Protein AF-A0A2M6XDT3-F1 (afdb_monomer)

Secondary structure (DSSP, 8-state):
-------HHHHHHHHHHHHHHHHHHHHHHHHHHHS-HHHHHHHHHHHHT-HHHHHHHHTT-THHHHHHHHHHHHHHHHHHHHH-HHHHHHHHHHHHHHHHHHHHSHHHHHHHHHHBGGGSHHHHHHHHHHHHH-TT---SS-HHHHHHHHHHHHHHHHTT-HIIIII-TT--SPTTSPP--SS-GGGHHHHHHHHHHHHH-SSS--HHHHHHHHHHHHHTTHHHHTBSSS--HHHHGGGS---

Mean predicted aligned error: 9.67 Å

Organism: NCBI:txid1974883

Foldseek 3Di:
DDPDPCDLCNLLVVLLVLLLVLLVLQLLLQCLVPVDNVRSVVRSVCSVPDPVSVVCSSVSDCVSVVSSVVSNVSSVLSVCCVVPVVVSVVVVCVVVVVVVCCCPPPNNVVVVVCFFQCVAPVNVVVLVVLVVVCPDDDDPDDVSVVSSVVQLVVLLVLQVPVCQAAWANPVPDDPPDTHGHLDHNVCVVVVVVVVCCLPPHCPPVDPVVSVVLVVLLSCQCVVVSRTNDRGDSVSSCSNDPDD

Structure (mmCIF, N/CA/C/O backbone):
data_AF-A0A2M6XDT3-F1
#
_entry.id   AF-A0A2M6XDT3-F1
#
loop_
_atom_site.group_PDB
_atom_site.id
_atom_site.type_symbol
_atom_site.label_atom_id
_atom_site.label_alt_id
_atom_site.label_comp_id
_atom_site.label_asym_id
_atom_site.label_entity_id
_atom_site.label_seq_id
_atom_site.pdbx_PDB_ins_code
_atom_site.Cartn_x
_atom_site.Cartn_y
_atom_site.Cartn_z
_atom_site.occupancy
_atom_site.B_iso_or_equiv
_atom_site.auth_seq_id
_atom_site.auth_comp_id
_atom_site.auth_asym_id
_atom_site.auth_atom_id
_atom_site.pdbx_PDB_model_num
ATOM 1 N N . MET A 1 1 ? 9.265 -45.128 -0.887 1.00 37.12 1 MET A N 1
ATOM 2 C CA . MET A 1 1 ? 8.094 -44.827 -0.036 1.00 37.12 1 MET A CA 1
ATOM 3 C C . MET A 1 1 ? 7.495 -43.516 -0.513 1.00 37.12 1 MET A C 1
ATOM 5 O O . MET A 1 1 ? 7.992 -42.462 -0.153 1.00 37.12 1 MET A O 1
ATOM 9 N N . THR A 1 2 ? 6.479 -43.582 -1.366 1.00 41.72 2 THR A N 1
ATOM 10 C CA . THR A 1 2 ? 5.737 -42.418 -1.876 1.00 41.72 2 THR A CA 1
ATOM 11 C C . THR A 1 2 ? 4.280 -42.630 -1.487 1.00 41.72 2 THR A C 1
ATOM 13 O O . THR A 1 2 ? 3.450 -43.043 -2.286 1.00 41.72 2 THR A O 1
ATOM 16 N N . PHE A 1 3 ? 3.996 -42.452 -0.198 1.00 51.12 3 PHE A N 1
ATOM 17 C CA . PHE A 1 3 ? 2.644 -42.519 0.344 1.00 51.12 3 PHE A CA 1
ATOM 18 C C . PHE A 1 3 ? 2.207 -41.102 0.681 1.00 51.12 3 PHE A C 1
ATOM 20 O O . PHE A 1 3 ? 2.493 -40.625 1.767 1.00 51.12 3 PHE A O 1
ATOM 27 N N . ILE A 1 4 ? 1.603 -40.431 -0.295 1.00 56.22 4 ILE A N 1
ATOM 28 C CA . ILE A 1 4 ? 0.400 -39.593 -0.189 1.00 56.22 4 ILE A CA 1
ATOM 29 C C . ILE A 1 4 ? 0.047 -39.276 -1.645 1.00 56.22 4 ILE A C 1
ATOM 31 O O . ILE A 1 4 ? 0.763 -38.551 -2.332 1.00 56.22 4 ILE A O 1
ATOM 35 N N . ASN A 1 5 ? -1.040 -39.867 -2.138 1.00 52.03 5 ASN A N 1
ATOM 36 C CA . ASN A 1 5 ? -1.685 -39.390 -3.352 1.00 52.03 5 ASN A CA 1
ATOM 37 C C . ASN A 1 5 ? -2.264 -38.014 -3.003 1.00 52.03 5 ASN A C 1
ATOM 39 O O . ASN A 1 5 ? -3.236 -37.927 -2.248 1.00 52.03 5 ASN A O 1
ATOM 43 N N . ILE A 1 6 ? -1.587 -36.946 -3.426 1.00 68.56 6 ILE A N 1
ATOM 44 C CA . ILE A 1 6 ? -1.962 -35.576 -3.086 1.00 68.56 6 ILE A CA 1
ATOM 45 C C . ILE A 1 6 ? -3.248 -35.255 -3.852 1.00 68.56 6 ILE A C 1
ATOM 47 O O . ILE A 1 6 ? -3.218 -34.798 -4.991 1.00 68.56 6 ILE A O 1
ATOM 51 N N . SER A 1 7 ? -4.393 -35.550 -3.239 1.00 80.56 7 SER A N 1
ATOM 52 C CA . SER A 1 7 ? -5.683 -35.157 -3.798 1.00 80.56 7 SER A CA 1
ATOM 53 C C . SER A 1 7 ? -5.773 -33.630 -3.866 1.00 80.56 7 SER A C 1
ATOM 55 O O . SER A 1 7 ? -5.291 -32.929 -2.974 1.00 80.56 7 SER A O 1
ATOM 57 N N . GLU A 1 8 ? -6.433 -33.107 -4.899 1.00 76.88 8 GLU A N 1
ATOM 58 C CA . GLU A 1 8 ? -6.694 -31.668 -5.072 1.00 76.88 8 GLU A CA 1
ATOM 59 C C . GLU A 1 8 ? -7.352 -31.046 -3.823 1.00 76.88 8 GLU A C 1
ATOM 61 O O . GLU A 1 8 ? -7.057 -29.914 -3.437 1.00 76.88 8 GLU A O 1
ATOM 66 N N . ILE A 1 9 ? -8.191 -31.827 -3.137 1.00 80.31 9 ILE A N 1
ATOM 67 C CA . ILE A 1 9 ? -8.845 -31.457 -1.878 1.00 80.31 9 ILE A CA 1
ATOM 68 C C . ILE A 1 9 ? -7.831 -31.358 -0.732 1.00 80.31 9 ILE A C 1
ATOM 70 O O . ILE A 1 9 ? -7.897 -30.414 0.051 1.00 80.31 9 ILE A O 1
ATOM 74 N N . GLY A 1 10 ? -6.875 -32.287 -0.642 1.00 80.56 10 GLY A N 1
ATOM 75 C CA . GLY A 1 10 ? -5.865 -32.317 0.420 1.00 80.56 10 GLY A CA 1
ATOM 76 C C . GLY A 1 10 ? -4.960 -31.082 0.448 1.00 80.56 10 GLY A C 1
ATOM 77 O O . GLY A 1 10 ? -4.549 -30.660 1.524 1.00 80.56 10 GLY A O 1
ATOM 78 N N . VAL A 1 11 ? -4.703 -30.465 -0.711 1.00 78.88 11 VAL A N 1
ATOM 79 C CA . VAL A 1 11 ? -3.920 -29.215 -0.809 1.00 78.88 11 VAL A CA 1
ATOM 80 C C . VAL A 1 11 ? -4.777 -27.989 -0.498 1.00 78.88 11 VAL A C 1
ATOM 82 O O . VAL A 1 11 ? -4.325 -27.067 0.178 1.00 78.88 11 VAL A O 1
ATOM 85 N N . ARG A 1 12 ? -6.036 -27.981 -0.954 1.00 82.69 12 ARG A N 1
ATOM 86 C CA . ARG A 1 12 ? -6.940 -26.824 -0.834 1.00 82.69 12 ARG A CA 1
ATOM 87 C C . ARG A 1 12 ? -7.567 -26.673 0.540 1.00 82.69 12 ARG A C 1
ATOM 89 O O . ARG A 1 12 ? -7.775 -25.553 1.005 1.00 82.69 12 ARG A O 1
ATOM 96 N N . PHE A 1 13 ? -7.888 -27.788 1.187 1.00 86.69 13 PHE A N 1
ATOM 97 C CA . PHE A 1 13 ? -8.645 -27.793 2.432 1.00 86.69 13 PHE A CA 1
ATOM 98 C C . PHE A 1 13 ? -7.966 -27.003 3.568 1.00 86.69 13 PHE A C 1
ATOM 100 O O . PHE A 1 13 ? -8.644 -26.167 4.169 1.00 86.69 13 PHE A O 1
ATOM 107 N N . PRO A 1 14 ? -6.651 -27.148 3.837 1.00 88.69 14 PRO A N 1
ATOM 108 C CA . PRO A 1 14 ? -5.986 -26.360 4.876 1.00 88.69 14 PRO A CA 1
ATOM 109 C C . PRO A 1 14 ? -6.087 -24.848 4.640 1.00 88.69 14 PRO A C 1
ATOM 111 O O . PRO A 1 14 ? -6.368 -24.092 5.567 1.00 88.69 14 PRO A O 1
ATOM 114 N N . ILE A 1 15 ? -5.918 -24.401 3.393 1.00 89.50 15 ILE A N 1
ATOM 115 C CA . ILE A 1 15 ? -5.958 -22.976 3.035 1.00 89.50 15 ILE A CA 1
ATOM 116 C C . ILE A 1 15 ? -7.385 -22.428 3.126 1.00 89.50 15 ILE A C 1
ATOM 118 O O . ILE A 1 15 ? -7.581 -21.297 3.573 1.00 89.50 15 ILE A O 1
ATOM 122 N N . ALA A 1 16 ? -8.393 -23.236 2.789 1.00 87.88 16 ALA A N 1
ATOM 123 C CA . ALA A 1 16 ? -9.792 -22.882 3.010 1.00 87.88 16 ALA A CA 1
ATOM 124 C C . ALA A 1 16 ? -10.091 -22.669 4.504 1.00 87.88 16 ALA A C 1
ATOM 126 O O . ALA A 1 16 ? -10.688 -21.658 4.875 1.00 87.88 16 ALA A O 1
ATOM 127 N N . VAL A 1 17 ? -9.603 -23.561 5.372 1.00 91.44 17 VAL A N 1
ATOM 128 C CA . VAL A 1 17 ? -9.743 -23.419 6.831 1.00 91.44 17 VAL A CA 1
ATOM 129 C C . VAL A 1 17 ? -9.034 -22.160 7.330 1.00 91.44 17 VAL A C 1
ATOM 131 O O . VAL A 1 17 ? -9.633 -21.368 8.056 1.00 91.44 17 VAL A O 1
ATOM 134 N N . ILE A 1 18 ? -7.791 -21.921 6.901 1.00 93.25 18 ILE A N 1
ATOM 135 C CA . ILE A 1 18 ? -7.034 -20.716 7.272 1.00 93.25 18 ILE A CA 1
ATOM 136 C C . ILE A 1 18 ? -7.765 -19.449 6.813 1.00 93.25 18 ILE A C 1
ATOM 138 O O . ILE A 1 18 ? -7.827 -18.471 7.557 1.00 93.25 18 ILE A O 1
ATOM 142 N N . SER A 1 19 ? -8.379 -19.458 5.628 1.00 90.75 19 SER A N 1
ATOM 143 C CA . SER A 1 19 ? -9.150 -18.319 5.124 1.00 90.75 19 SER A CA 1
ATOM 144 C C . SER A 1 19 ? -10.341 -17.982 6.028 1.00 90.75 19 SER A C 1
ATOM 146 O O . SER A 1 19 ? -10.542 -16.811 6.354 1.00 90.75 19 SER A O 1
ATOM 148 N N . VAL A 1 20 ? -11.072 -18.991 6.517 1.00 92.81 20 VAL A N 1
ATOM 149 C CA . VAL A 1 20 ? -12.168 -18.795 7.483 1.00 92.81 20 VAL A CA 1
ATOM 150 C C . VAL A 1 20 ? -11.635 -18.291 8.825 1.00 92.81 20 VAL A C 1
ATOM 152 O O . VAL A 1 20 ? -12.174 -17.338 9.387 1.00 92.81 20 VAL A O 1
ATOM 155 N N . LEU A 1 21 ? -10.536 -18.865 9.322 1.00 95.00 21 LEU A N 1
ATOM 156 C CA . LEU A 1 21 ? -9.893 -18.393 10.552 1.00 95.00 21 LEU A CA 1
ATOM 157 C C . LEU A 1 21 ? -9.412 -16.941 10.432 1.00 95.00 21 LEU A C 1
ATOM 159 O O . LEU A 1 21 ? -9.494 -16.186 11.397 1.00 95.00 21 LEU A O 1
ATOM 163 N N . THR A 1 22 ? -8.970 -16.520 9.246 1.00 94.62 22 THR A N 1
ATOM 164 C CA . THR A 1 22 ? -8.558 -15.134 8.979 1.00 94.62 22 THR A CA 1
ATOM 165 C C . THR A 1 22 ? -9.696 -14.149 9.248 1.00 94.62 22 THR A C 1
ATOM 167 O O . THR A 1 22 ? -9.463 -13.111 9.862 1.00 94.62 22 THR A O 1
ATOM 170 N N . ILE A 1 23 ? -10.935 -14.495 8.882 1.00 94.75 23 ILE A N 1
ATOM 171 C CA . ILE A 1 23 ? -12.121 -13.660 9.142 1.00 94.75 23 ILE A CA 1
ATOM 172 C C . ILE A 1 23 ? -12.317 -13.449 10.651 1.00 94.75 23 ILE A C 1
ATOM 174 O O . ILE A 1 23 ? -12.575 -12.331 11.104 1.00 94.75 23 ILE A O 1
ATOM 178 N N . ILE A 1 24 ? -12.133 -14.507 11.445 1.00 96.38 24 ILE A N 1
ATOM 179 C CA . ILE A 1 24 ? -12.251 -14.452 12.908 1.00 96.38 24 ILE A CA 1
ATOM 180 C C . ILE A 1 24 ? -11.128 -13.600 13.510 1.00 96.38 24 ILE A C 1
ATOM 182 O O . ILE A 1 24 ? -11.378 -12.770 14.383 1.00 96.38 24 ILE A O 1
ATOM 186 N N . ILE A 1 25 ? -9.891 -13.764 13.033 1.00 97.12 25 ILE A N 1
ATOM 187 C CA . ILE A 1 25 ? -8.757 -12.970 13.515 1.00 97.12 25 ILE A CA 1
ATOM 188 C C . ILE A 1 25 ? -8.949 -11.482 13.207 1.00 97.12 25 ILE A C 1
ATOM 190 O O . ILE A 1 25 ? -8.647 -10.658 14.066 1.00 97.12 25 ILE A O 1
ATOM 194 N N . VAL A 1 26 ? -9.499 -11.118 12.044 1.00 96.44 26 VAL A N 1
ATOM 195 C CA . VAL A 1 26 ? -9.809 -9.713 11.728 1.00 96.44 26 VAL A CA 1
ATOM 196 C C . VAL A 1 26 ? -10.824 -9.125 12.703 1.00 96.44 26 VAL A C 1
ATOM 198 O O . VAL A 1 26 ? -10.606 -8.022 13.205 1.00 96.44 26 VAL A O 1
ATOM 201 N N . PHE A 1 27 ? -11.888 -9.866 13.029 1.00 97.56 27 PHE A N 1
ATOM 202 C CA . PHE A 1 27 ? -12.844 -9.440 14.053 1.00 97.56 27 PHE A CA 1
ATOM 203 C C . PHE A 1 27 ? -12.141 -9.156 15.389 1.00 97.56 27 PHE A C 1
ATOM 205 O O . PHE A 1 27 ? -12.311 -8.079 15.964 1.00 97.56 27 PHE A O 1
ATOM 212 N N . LEU A 1 28 ? -11.322 -10.104 15.861 1.00 97.19 28 LEU A N 1
ATOM 213 C CA . LEU A 1 28 ? -10.605 -9.984 17.132 1.00 97.19 28 LEU A CA 1
ATOM 214 C C . LEU A 1 28 ? -9.620 -8.812 17.125 1.00 97.19 28 LEU A C 1
ATOM 216 O O . LEU A 1 28 ? -9.579 -8.054 18.089 1.00 97.19 28 LEU A O 1
ATOM 220 N N . LEU A 1 29 ? -8.867 -8.635 16.039 1.00 97.25 29 LEU A N 1
ATOM 221 C CA . LEU A 1 29 ? -7.901 -7.554 15.877 1.00 97.25 29 LEU A CA 1
ATOM 222 C C . LEU A 1 29 ? -8.571 -6.181 15.913 1.00 97.25 29 LEU A C 1
ATOM 224 O O . LEU A 1 29 ? -8.139 -5.309 16.660 1.00 97.25 29 LEU A O 1
ATOM 228 N N . ILE A 1 30 ? -9.637 -5.978 15.139 1.00 96.38 30 ILE A N 1
ATOM 229 C CA . ILE A 1 30 ? -10.316 -4.679 15.085 1.00 96.38 30 ILE A CA 1
ATOM 230 C C . ILE A 1 30 ? -11.014 -4.380 16.412 1.00 96.38 30 ILE A C 1
ATOM 232 O O . ILE A 1 30 ? -10.941 -3.249 16.897 1.00 96.38 30 ILE A O 1
ATOM 236 N N . LYS A 1 31 ? -11.649 -5.384 17.030 1.00 96.44 31 LYS A N 1
ATOM 237 C CA . LYS A 1 31 ? -12.223 -5.246 18.373 1.00 96.44 31 LYS A CA 1
ATOM 238 C C . LYS A 1 31 ? -11.148 -4.861 19.390 1.00 96.44 31 LYS A C 1
ATOM 240 O O . LYS A 1 31 ? -11.392 -3.990 20.214 1.00 96.44 31 LYS A O 1
ATOM 245 N N . GLU A 1 32 ? -9.964 -5.464 19.307 1.00 95.12 32 GLU A N 1
ATOM 246 C CA . GLU A 1 32 ? -8.835 -5.140 20.181 1.00 95.12 32 GLU A CA 1
ATOM 247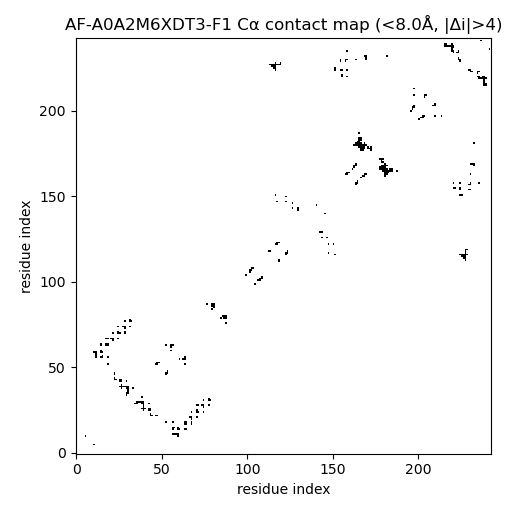 C C . GLU A 1 32 ? -8.297 -3.726 19.931 1.00 95.12 32 GLU A C 1
ATOM 249 O O . GLU A 1 32 ? -7.974 -3.029 20.878 1.00 95.12 32 GLU A O 1
ATOM 254 N N . ILE A 1 33 ? -8.220 -3.250 18.690 1.00 93.94 33 ILE A N 1
ATOM 255 C CA . ILE A 1 33 ? -7.706 -1.898 18.405 1.00 93.94 33 ILE A CA 1
ATOM 256 C C . ILE A 1 33 ? -8.716 -0.813 18.799 1.00 93.94 33 ILE A C 1
ATOM 258 O O . ILE A 1 33 ? -8.329 0.234 19.310 1.00 93.94 33 ILE A O 1
ATOM 262 N N . THR A 1 34 ? -10.001 -1.040 18.527 1.00 93.94 34 THR A N 1
ATOM 263 C CA . THR A 1 34 ? -11.044 -0.007 18.658 1.00 93.94 34 THR A CA 1
ATOM 264 C C . THR A 1 34 ? -11.820 -0.069 19.970 1.00 93.94 34 THR A C 1
ATOM 266 O O . THR A 1 34 ? -12.588 0.849 20.248 1.00 93.94 34 THR A O 1
ATOM 269 N N . ASP A 1 35 ? -11.685 -1.152 20.743 1.00 92.81 35 ASP A N 1
ATOM 270 C CA . ASP A 1 35 ? -12.502 -1.472 21.924 1.00 92.81 35 ASP A CA 1
ATOM 271 C C . ASP A 1 35 ? -14.023 -1.503 21.642 1.00 92.81 35 ASP A C 1
ATOM 273 O O . ASP A 1 35 ? -14.854 -1.442 22.551 1.00 92.81 35 ASP A O 1
ATOM 277 N N . ARG A 1 36 ? -14.423 -1.616 20.366 1.00 94.69 36 ARG A N 1
ATOM 278 C CA . ARG A 1 36 ? -15.823 -1.650 19.924 1.00 94.69 36 ARG A CA 1
ATOM 279 C C . ARG A 1 36 ? -16.087 -2.877 19.059 1.00 94.69 36 ARG A C 1
ATOM 281 O O . ARG A 1 36 ? -15.451 -3.098 18.033 1.00 94.69 36 ARG A O 1
ATOM 288 N N . GLU A 1 37 ? -17.106 -3.640 19.432 1.00 94.88 37 GLU A N 1
ATOM 289 C CA . GLU A 1 37 ? -17.476 -4.871 18.726 1.00 94.88 37 GLU A CA 1
ATOM 290 C C . GLU A 1 37 ? -18.043 -4.620 17.325 1.00 94.88 37 GLU A C 1
ATOM 292 O O . GLU A 1 37 ? -17.745 -5.369 16.397 1.00 94.88 37 GLU A O 1
ATOM 297 N N . ILE A 1 38 ? -18.791 -3.527 17.147 1.00 95.50 38 ILE A N 1
ATOM 298 C CA . ILE A 1 38 ? -19.420 -3.190 15.865 1.00 95.50 38 ILE A CA 1
ATOM 299 C C . ILE A 1 38 ? -18.396 -3.024 14.737 1.00 95.50 38 ILE A C 1
ATOM 301 O O . ILE A 1 38 ? -18.613 -3.529 13.640 1.00 95.50 38 ILE A O 1
ATOM 305 N N . PHE A 1 39 ? -17.248 -2.393 15.004 1.00 94.12 39 PHE A N 1
ATOM 306 C CA . PHE A 1 39 ? -16.199 -2.237 13.994 1.00 94.12 39 PHE A CA 1
ATOM 307 C C . PHE A 1 39 ? -15.546 -3.576 13.653 1.00 94.12 39 PHE A C 1
ATOM 309 O O . PHE A 1 39 ? -15.230 -3.815 12.490 1.00 94.12 39 PHE A O 1
ATOM 316 N N . GLY A 1 40 ? -15.410 -4.470 14.637 1.00 95.38 40 GLY A N 1
ATOM 317 C CA . GLY A 1 40 ? -14.963 -5.840 14.404 1.00 95.38 40 GLY A CA 1
ATOM 318 C C . GLY A 1 40 ? -15.900 -6.599 13.472 1.00 95.38 40 GLY A C 1
ATOM 319 O O . GLY A 1 40 ? -15.428 -7.228 12.529 1.00 95.38 40 GLY A O 1
ATOM 320 N N . LEU A 1 41 ? -17.215 -6.514 13.710 1.00 96.12 41 LEU A N 1
ATOM 321 C CA . LEU A 1 41 ? -18.228 -7.165 12.871 1.00 96.12 41 LEU A CA 1
ATOM 322 C C . LEU A 1 41 ? -18.246 -6.594 11.454 1.00 96.12 41 LEU A C 1
ATOM 324 O O . LEU A 1 41 ? -18.275 -7.357 10.495 1.00 96.12 41 LEU A O 1
ATOM 328 N N . ILE A 1 42 ? -18.193 -5.266 11.315 1.00 94.81 42 ILE A N 1
ATOM 329 C CA . ILE A 1 42 ? -18.144 -4.614 10.001 1.00 94.81 42 ILE A CA 1
ATOM 330 C C . ILE A 1 42 ? -16.886 -5.057 9.247 1.00 94.81 42 ILE A C 1
ATOM 332 O O . ILE A 1 42 ? -16.974 -5.449 8.089 1.00 94.81 42 ILE A O 1
ATOM 336 N N . GLY A 1 43 ? -15.719 -5.044 9.897 1.00 93.31 43 GLY A N 1
ATOM 337 C CA . GLY A 1 43 ? -14.462 -5.420 9.255 1.00 93.31 43 GLY A CA 1
ATOM 338 C C . GLY A 1 43 ? -14.398 -6.892 8.845 1.00 93.31 43 GLY A C 1
ATOM 339 O O . GLY A 1 43 ? -13.973 -7.197 7.730 1.00 93.31 43 GLY A O 1
ATOM 340 N N . SER A 1 44 ? -14.850 -7.810 9.704 1.00 94.94 44 SER A N 1
ATOM 341 C CA . SER A 1 44 ? -14.878 -9.238 9.370 1.00 94.94 44 SER A CA 1
ATOM 342 C C . SER A 1 44 ? -15.921 -9.559 8.302 1.00 94.94 44 SER A C 1
ATOM 344 O O . SER A 1 44 ? -15.634 -10.349 7.405 1.00 94.94 44 SER A O 1
ATOM 346 N N . PHE A 1 45 ? -17.086 -8.904 8.332 1.00 95.38 45 PHE A N 1
ATOM 347 C CA . PHE A 1 45 ? -18.097 -9.020 7.284 1.00 95.38 45 PHE A CA 1
ATOM 348 C C . PHE A 1 45 ? -17.566 -8.529 5.933 1.00 95.38 45 PHE A C 1
ATOM 350 O O . PHE A 1 45 ? -17.655 -9.261 4.949 1.00 95.38 45 PHE A O 1
ATOM 357 N N . SER A 1 46 ? -16.939 -7.347 5.892 1.00 93.06 46 SER A N 1
ATOM 358 C CA . SER A 1 46 ? -16.315 -6.800 4.681 1.00 93.06 46 SER A CA 1
ATOM 359 C C . SER A 1 46 ? -15.253 -7.736 4.102 1.00 93.06 46 SER A C 1
ATOM 361 O O . SER A 1 46 ? -15.203 -7.935 2.889 1.00 93.06 46 SER A O 1
ATOM 363 N N . LEU A 1 47 ? -14.428 -8.360 4.953 1.00 91.69 47 LEU A N 1
ATOM 364 C CA . LEU A 1 47 ? -13.454 -9.350 4.491 1.00 91.69 47 LEU A CA 1
ATOM 365 C C . LEU A 1 47 ? -14.134 -10.630 3.981 1.00 91.69 47 LEU A C 1
ATOM 367 O O . LEU A 1 47 ? -13.703 -11.181 2.971 1.00 91.69 47 LEU A O 1
ATOM 371 N N . ALA A 1 48 ? -15.190 -11.097 4.652 1.00 91.88 48 ALA A N 1
ATOM 372 C CA . ALA A 1 48 ? -15.910 -12.312 4.278 1.00 91.88 48 ALA A CA 1
ATOM 373 C C . ALA A 1 48 ? -16.566 -12.206 2.891 1.00 91.88 48 ALA A C 1
ATOM 375 O O . ALA A 1 48 ? -16.549 -13.175 2.135 1.00 91.88 48 ALA A O 1
ATOM 376 N N . ILE A 1 49 ? -17.101 -11.032 2.538 1.00 92.50 49 ILE A N 1
ATOM 377 C CA . ILE A 1 49 ? -17.701 -10.783 1.216 1.00 92.50 49 ILE A CA 1
ATOM 378 C C . ILE A 1 49 ? -16.681 -10.344 0.157 1.00 92.50 49 ILE A C 1
ATOM 380 O O . ILE A 1 49 ? -17.040 -10.198 -1.011 1.00 92.50 49 ILE A O 1
ATOM 384 N N . SER A 1 50 ? -15.418 -10.124 0.538 1.00 89.19 50 SER A N 1
ATOM 385 C CA . SER A 1 50 ? -14.387 -9.651 -0.384 1.00 89.19 50 SER A CA 1
ATOM 386 C C . SER A 1 50 ? -14.112 -10.691 -1.482 1.00 89.19 50 SER A C 1
ATOM 388 O O . SER A 1 50 ? -13.731 -11.832 -1.170 1.00 89.19 50 SER A O 1
ATOM 390 N N . PRO A 1 51 ? -14.227 -10.316 -2.775 1.00 83.88 51 PRO A N 1
ATOM 391 C CA . PRO A 1 51 ? -13.937 -11.219 -3.887 1.00 83.88 51 PRO A CA 1
ATOM 392 C C . PRO A 1 51 ? -12.510 -11.763 -3.836 1.00 83.88 51 PRO A C 1
ATOM 394 O O . PRO A 1 51 ? -12.287 -12.938 -4.116 1.00 83.88 51 PRO A O 1
ATOM 397 N N . TRP A 1 52 ? -11.552 -10.933 -3.413 1.00 81.69 52 TRP A N 1
ATOM 398 C CA . TRP A 1 52 ? -10.141 -11.300 -3.329 1.00 81.69 52 TRP A CA 1
ATOM 399 C C . TRP A 1 52 ? -9.893 -12.428 -2.326 1.00 81.69 52 TRP A C 1
ATOM 401 O O . TRP A 1 52 ? -9.226 -13.407 -2.661 1.00 81.69 52 TRP A O 1
ATOM 411 N N . GLN A 1 53 ? -10.479 -12.338 -1.129 1.00 84.06 53 GLN A N 1
ATOM 412 C CA . GLN A 1 53 ? -10.342 -13.369 -0.096 1.00 84.06 53 GLN A CA 1
ATOM 413 C C . GLN A 1 53 ? -10.932 -14.706 -0.570 1.00 84.06 53 GLN A C 1
ATOM 415 O O . GLN A 1 53 ? -10.299 -15.757 -0.445 1.00 84.06 53 GLN A O 1
ATOM 420 N N . SER A 1 54 ? -12.120 -14.657 -1.179 1.00 81.94 54 SER A N 1
ATOM 421 C CA . SER A 1 54 ? -12.799 -15.840 -1.718 1.00 81.94 54 SER A CA 1
ATOM 422 C C . SER A 1 54 ? -12.055 -16.466 -2.902 1.00 81.94 54 SER A C 1
ATOM 424 O O . SER A 1 54 ? -11.990 -17.692 -3.015 1.00 81.94 54 SER A O 1
ATOM 426 N N . PHE A 1 55 ? -11.479 -15.641 -3.781 1.00 83.69 55 PHE A N 1
ATOM 427 C CA . PHE A 1 55 ? -10.731 -16.088 -4.953 1.00 83.69 55 PHE A CA 1
ATOM 428 C C . PHE A 1 55 ? -9.429 -16.788 -4.552 1.00 83.69 55 PHE A C 1
ATOM 430 O O . PHE A 1 55 ? -9.215 -17.946 -4.917 1.00 83.69 55 PHE A O 1
ATOM 437 N N . TYR A 1 56 ? -8.593 -16.149 -3.725 1.00 81.50 56 TYR A N 1
ATOM 438 C CA . TYR A 1 56 ? -7.321 -16.742 -3.300 1.00 81.50 56 TYR A CA 1
ATOM 439 C C . TYR A 1 56 ? -7.508 -18.011 -2.459 1.00 81.50 56 TYR A C 1
ATOM 441 O O . TYR A 1 56 ? -6.668 -18.911 -2.525 1.00 81.50 56 TYR A O 1
ATOM 449 N N . SER A 1 57 ? -8.620 -18.125 -1.717 1.00 81.81 57 SER A N 1
ATOM 450 C CA . SER A 1 57 ? -8.921 -19.302 -0.886 1.00 81.81 57 SER A CA 1
ATOM 451 C C . SER A 1 57 ? -9.071 -20.566 -1.729 1.00 81.81 57 SER A C 1
ATOM 453 O O . SER A 1 57 ? -8.642 -21.647 -1.329 1.00 81.81 57 SER A O 1
ATOM 455 N N . ARG A 1 58 ? -9.601 -20.419 -2.946 1.00 78.94 58 ARG A N 1
ATOM 456 C CA . ARG A 1 58 ? -9.804 -21.522 -3.892 1.00 78.94 58 ARG A CA 1
ATOM 457 C C . ARG A 1 58 ? -8.534 -21.877 -4.663 1.00 78.94 58 ARG A C 1
ATOM 459 O O . ARG A 1 58 ? -8.343 -23.039 -5.013 1.00 78.94 58 ARG A O 1
ATOM 466 N N . PHE A 1 59 ? -7.655 -20.902 -4.883 1.00 76.19 59 PHE A N 1
ATOM 467 C CA . PHE A 1 59 ? -6.412 -21.070 -5.639 1.00 76.19 59 PHE A CA 1
ATOM 468 C C . PHE A 1 59 ? -5.232 -21.624 -4.823 1.00 76.19 59 PHE A C 1
ATOM 470 O O . PHE A 1 59 ? -4.150 -21.772 -5.378 1.00 76.19 59 PHE A O 1
ATOM 477 N N . SER A 1 60 ? -5.424 -21.982 -3.542 1.00 75.19 60 SER A N 1
ATOM 478 C CA . SER A 1 60 ? -4.344 -22.486 -2.664 1.00 75.19 60 SER A CA 1
ATOM 479 C C . SER A 1 60 ? -3.105 -21.589 -2.659 1.00 75.19 60 SER A C 1
ATOM 481 O O . SER A 1 60 ? -1.978 -22.068 -2.717 1.00 75.19 60 SER A O 1
ATOM 483 N N . HIS A 1 61 ? -3.317 -20.275 -2.634 1.00 78.81 61 HIS A N 1
ATOM 484 C CA . HIS A 1 61 ? -2.224 -19.317 -2.707 1.00 78.81 61 HIS A CA 1
ATOM 485 C C . HIS A 1 61 ? -1.636 -19.053 -1.312 1.00 78.81 61 HIS A C 1
ATOM 487 O O . HIS A 1 61 ? -2.368 -18.690 -0.385 1.00 78.81 61 HIS A O 1
ATOM 493 N N . ASP A 1 62 ? -0.310 -19.139 -1.175 1.00 81.12 62 ASP A N 1
ATOM 494 C CA . ASP A 1 62 ? 0.414 -18.967 0.100 1.00 81.12 62 ASP A CA 1
ATOM 495 C C . ASP A 1 62 ? 0.193 -17.595 0.757 1.00 81.12 62 ASP A C 1
ATOM 497 O O . ASP A 1 62 ? 0.358 -17.430 1.968 1.00 81.12 62 ASP A O 1
ATOM 501 N N . ALA A 1 63 ? -0.251 -16.605 -0.024 1.00 84.69 63 ALA A N 1
ATOM 502 C CA . ALA A 1 63 ? -0.609 -15.281 0.484 1.00 84.69 63 ALA A CA 1
ATOM 503 C C . ALA A 1 63 ? -1.672 -15.328 1.595 1.00 84.69 63 ALA A C 1
ATOM 505 O O . ALA A 1 63 ? -1.642 -14.474 2.476 1.00 84.69 63 ALA A O 1
ATOM 506 N N . ILE A 1 64 ? -2.578 -16.314 1.601 1.00 88.75 64 ILE A N 1
ATOM 507 C CA . ILE A 1 64 ? -3.591 -16.443 2.664 1.00 88.75 64 ILE A CA 1
ATOM 508 C C . ILE A 1 64 ? -2.960 -16.871 3.981 1.00 88.75 64 ILE A C 1
ATOM 510 O O . ILE A 1 64 ? -3.292 -16.317 5.027 1.00 88.75 64 ILE A O 1
ATOM 514 N N . LEU A 1 65 ? -2.031 -17.827 3.933 1.00 90.50 65 LEU A N 1
ATOM 515 C CA . LEU A 1 65 ? -1.272 -18.233 5.110 1.00 90.50 65 LEU A CA 1
ATOM 516 C C . LEU A 1 65 ? -0.454 -17.049 5.641 1.00 90.50 65 LEU A C 1
ATOM 518 O O . LEU A 1 65 ? -0.486 -16.770 6.838 1.00 90.50 65 LEU A O 1
ATOM 522 N N . GLY A 1 66 ? 0.222 -16.320 4.748 1.00 91.25 66 GLY A N 1
ATOM 523 C CA . GLY A 1 66 ? 0.973 -15.117 5.106 1.00 91.25 66 GLY A CA 1
ATOM 524 C C . GLY A 1 66 ? 0.093 -14.049 5.759 1.00 91.25 66 GLY A C 1
ATOM 525 O O . GLY A 1 66 ? 0.425 -13.553 6.834 1.00 91.25 66 GLY A O 1
ATOM 526 N N . LEU A 1 67 ? -1.062 -13.745 5.161 1.00 91.06 67 LEU A N 1
ATOM 527 C CA . LEU A 1 67 ? -2.027 -12.786 5.697 1.00 91.06 67 LEU A CA 1
ATOM 528 C C . LEU A 1 67 ? -2.523 -13.205 7.086 1.00 91.06 67 LEU A C 1
ATOM 530 O O . LEU A 1 67 ? -2.517 -12.392 8.008 1.00 91.06 67 LEU A O 1
ATOM 534 N N . PHE A 1 68 ? -2.896 -14.475 7.258 1.00 94.12 68 PHE A N 1
ATOM 535 C CA . PHE A 1 68 ? -3.319 -15.013 8.548 1.00 94.12 68 PHE A CA 1
ATOM 536 C C . PHE A 1 68 ? -2.240 -14.837 9.625 1.00 94.12 68 PHE A C 1
ATOM 538 O O . PHE A 1 68 ? -2.534 -14.326 10.707 1.00 94.12 68 PHE A O 1
ATOM 545 N N . LEU A 1 69 ? -0.991 -15.210 9.323 1.00 94.75 69 LEU A N 1
ATOM 546 C CA . LEU A 1 69 ? 0.138 -15.108 10.255 1.00 94.75 69 LEU A CA 1
ATOM 547 C C . LEU A 1 69 ? 0.464 -13.656 10.629 1.00 94.75 69 LEU A C 1
ATOM 549 O O . LEU A 1 69 ? 0.734 -13.360 11.794 1.00 94.75 69 LEU A O 1
ATOM 553 N N . VAL A 1 70 ? 0.396 -12.736 9.666 1.00 93.88 70 VAL A N 1
ATOM 554 C CA . VAL A 1 70 ? 0.589 -11.302 9.925 1.00 93.88 70 VAL A CA 1
ATOM 555 C C . VAL A 1 70 ? -0.520 -10.765 10.828 1.00 93.88 70 VAL A C 1
ATOM 557 O O . VAL A 1 70 ? -0.234 -10.070 11.802 1.00 93.88 70 VAL A O 1
ATOM 560 N N . LEU A 1 71 ? -1.780 -11.113 10.556 1.00 95.69 71 LEU A N 1
ATOM 561 C CA . LEU A 1 71 ? -2.922 -10.619 11.325 1.00 95.69 71 LEU A CA 1
ATOM 562 C C . LEU A 1 71 ? -2.964 -11.177 12.750 1.00 95.69 71 LEU A C 1
ATOM 564 O O . LEU A 1 71 ? -3.233 -10.426 13.687 1.00 95.69 71 LEU A O 1
ATOM 568 N N . ILE A 1 72 ? -2.660 -12.465 12.945 1.00 96.25 72 ILE A N 1
ATOM 569 C CA . ILE A 1 72 ? -2.592 -13.042 14.294 1.00 96.25 72 ILE A CA 1
ATOM 570 C C . ILE A 1 72 ? -1.399 -12.477 15.073 1.00 96.25 72 ILE A C 1
ATOM 572 O O . ILE A 1 72 ? -1.534 -12.170 16.258 1.00 96.25 72 ILE A O 1
ATOM 576 N N . GLY A 1 73 ? -0.259 -12.259 14.407 1.00 94.56 73 GLY A N 1
ATOM 577 C CA . GLY A 1 73 ? 0.900 -11.584 14.988 1.00 94.56 73 GLY A CA 1
ATOM 578 C C . GLY A 1 73 ? 0.565 -10.160 15.431 1.00 94.56 73 GLY A C 1
ATOM 579 O O . GLY A 1 73 ? 0.856 -9.787 16.567 1.00 94.56 73 GLY A O 1
ATOM 580 N N . ALA A 1 74 ? -0.126 -9.395 14.582 1.00 94.94 74 ALA A N 1
ATOM 581 C CA . ALA A 1 74 ? -0.616 -8.062 14.917 1.00 94.94 74 ALA A CA 1
ATOM 582 C C . ALA A 1 74 ? -1.587 -8.097 16.108 1.00 94.94 74 ALA A C 1
ATOM 584 O O . ALA A 1 74 ? -1.429 -7.317 17.044 1.00 94.94 74 ALA A O 1
ATOM 585 N N . TYR A 1 75 ? -2.542 -9.032 16.129 1.00 96.38 75 TYR A N 1
ATOM 586 C CA . TYR A 1 75 ? -3.495 -9.179 17.235 1.00 96.38 75 TYR A CA 1
ATOM 587 C C . TYR A 1 75 ? -2.785 -9.418 18.572 1.00 96.38 75 TYR A C 1
ATOM 589 O O . TYR A 1 75 ? -3.041 -8.715 19.553 1.00 96.38 75 TYR A O 1
ATOM 597 N N . ILE A 1 76 ? -1.839 -10.361 18.604 1.00 95.06 76 ILE A N 1
ATOM 598 C CA . ILE A 1 76 ? -1.037 -10.640 19.800 1.00 95.06 76 ILE A CA 1
ATOM 599 C C . ILE A 1 76 ? -0.220 -9.404 20.195 1.00 95.06 76 ILE A C 1
ATOM 601 O O . ILE A 1 76 ? -0.179 -9.050 21.372 1.00 95.06 76 ILE A O 1
ATOM 605 N N . PHE A 1 77 ? 0.394 -8.718 19.229 1.00 95.38 77 PHE A N 1
ATOM 606 C CA . PHE A 1 77 ? 1.192 -7.519 19.471 1.00 95.38 77 PHE A CA 1
ATOM 607 C C . PHE A 1 77 ? 0.375 -6.391 20.117 1.00 95.38 77 PHE A C 1
ATOM 609 O O . PHE A 1 77 ? 0.794 -5.851 21.141 1.00 95.38 77 PHE A O 1
ATOM 616 N N . PHE A 1 78 ? -0.823 -6.087 19.606 1.00 94.38 78 PHE A N 1
ATOM 617 C CA . PHE A 1 78 ? -1.712 -5.081 20.202 1.00 94.38 78 PHE A CA 1
ATOM 618 C C . PHE A 1 78 ? -2.150 -5.454 21.622 1.00 94.38 78 PHE A C 1
ATOM 620 O O . PHE A 1 78 ? -2.151 -4.604 22.516 1.00 94.38 78 PHE A O 1
ATOM 627 N N . LYS A 1 79 ? -2.426 -6.737 21.869 1.00 93.75 79 LYS A N 1
ATOM 628 C CA . LYS A 1 79 ? -2.734 -7.232 23.214 1.00 93.75 79 LYS A CA 1
ATOM 629 C C . LYS A 1 79 ? -1.556 -7.050 24.178 1.00 93.75 79 LYS A C 1
ATOM 631 O O . LYS A 1 79 ? -1.751 -6.720 25.349 1.00 93.75 79 LYS A O 1
ATOM 636 N N . ILE A 1 80 ? -0.326 -7.239 23.696 1.00 94.19 80 ILE A N 1
ATOM 637 C CA . ILE A 1 80 ? 0.885 -6.981 24.481 1.00 94.19 80 ILE A CA 1
ATOM 638 C C . ILE A 1 80 ? 1.044 -5.484 24.755 1.00 94.19 80 ILE A C 1
ATOM 640 O O . ILE A 1 80 ? 1.311 -5.135 25.902 1.00 94.19 80 ILE A O 1
ATOM 644 N N . ILE A 1 81 ? 0.841 -4.613 23.759 1.00 94.75 81 ILE A N 1
ATOM 645 C CA . ILE A 1 81 ? 0.943 -3.152 23.923 1.00 94.75 81 ILE A CA 1
ATOM 646 C C . ILE A 1 81 ? 0.051 -2.668 25.067 1.00 94.75 81 ILE A C 1
ATOM 648 O O . ILE A 1 81 ? 0.530 -1.943 25.938 1.00 94.75 81 ILE A O 1
ATOM 652 N N . LYS A 1 82 ? -1.216 -3.102 25.101 1.00 91.25 82 LYS A N 1
ATOM 653 C CA . LYS A 1 82 ? -2.155 -2.708 26.162 1.00 91.25 82 LYS A CA 1
ATOM 654 C C . LYS A 1 82 ? -1.742 -3.192 27.551 1.00 91.25 82 LYS A C 1
ATOM 656 O O . LYS A 1 82 ? -2.064 -2.544 28.540 1.00 91.25 82 LYS A O 1
ATOM 661 N N . ARG A 1 83 ? -1.043 -4.329 27.642 1.00 93.06 83 ARG A N 1
ATOM 662 C CA . ARG A 1 83 ? -0.602 -4.906 28.920 1.00 93.06 83 ARG A CA 1
ATOM 663 C C . ARG A 1 83 ? 0.727 -4.323 29.402 1.00 93.06 83 ARG A C 1
ATOM 665 O O . ARG A 1 83 ? 0.891 -4.089 30.593 1.00 93.06 83 ARG A O 1
ATOM 672 N N . ASN A 1 84 ? 1.697 -4.174 28.504 1.00 94.12 84 ASN A N 1
ATOM 673 C CA . ASN A 1 84 ? 3.039 -3.683 28.798 1.00 94.12 84 ASN A CA 1
ATOM 674 C C . ASN A 1 84 ? 3.712 -3.166 27.513 1.00 94.12 84 ASN A C 1
ATOM 676 O O . ASN A 1 84 ? 4.271 -3.937 26.727 1.00 94.12 84 ASN A O 1
ATOM 680 N N . SER A 1 85 ? 3.694 -1.848 27.328 1.00 92.56 85 SER A N 1
ATOM 681 C CA . SER A 1 85 ? 4.249 -1.182 26.147 1.00 92.56 85 SER A CA 1
ATOM 682 C C . SER A 1 85 ? 5.769 -1.333 26.014 1.00 92.56 85 SER A C 1
ATOM 684 O O . SER A 1 85 ? 6.266 -1.442 24.895 1.00 92.56 85 SER A O 1
ATOM 686 N N . LEU A 1 86 ? 6.514 -1.413 27.123 1.00 93.00 86 LEU A N 1
ATOM 687 C CA . LEU A 1 86 ? 7.966 -1.637 27.096 1.00 93.00 86 LEU A CA 1
ATOM 688 C C . LEU A 1 86 ? 8.302 -3.042 26.590 1.00 93.00 86 LEU A C 1
ATOM 690 O O . LEU A 1 86 ? 9.210 -3.214 25.778 1.00 93.00 86 LEU A O 1
ATOM 694 N N . PHE A 1 87 ? 7.535 -4.047 27.018 1.00 93.81 87 PHE A N 1
ATOM 695 C CA . PHE A 1 87 ? 7.694 -5.404 26.501 1.00 93.81 87 PHE A CA 1
ATOM 696 C C . PHE A 1 87 ? 7.298 -5.491 25.020 1.00 93.81 87 PHE A C 1
ATOM 698 O O . PHE A 1 87 ? 8.010 -6.124 24.241 1.00 93.81 87 PHE A O 1
ATOM 705 N N . ALA A 1 88 ? 6.226 -4.804 24.604 1.00 93.38 88 ALA A N 1
ATOM 706 C CA . ALA A 1 88 ? 5.863 -4.696 23.189 1.00 93.38 88 ALA A CA 1
ATOM 707 C C . ALA A 1 88 ? 6.992 -4.077 22.355 1.00 93.38 88 ALA A C 1
ATOM 709 O O . ALA A 1 88 ? 7.331 -4.606 21.300 1.00 93.38 88 ALA A O 1
ATOM 710 N N . LEU A 1 89 ? 7.614 -2.999 22.839 1.00 93.69 89 LEU A N 1
ATOM 711 C CA . LEU A 1 89 ? 8.745 -2.368 22.162 1.00 93.69 89 LEU A CA 1
ATOM 712 C C . LEU A 1 89 ? 9.916 -3.347 21.995 1.00 93.69 89 LEU A C 1
ATOM 714 O O . LEU A 1 89 ? 10.488 -3.433 20.911 1.00 93.69 89 LEU A O 1
ATOM 718 N N . GLY A 1 90 ? 10.225 -4.133 23.032 1.00 94.81 90 GLY A N 1
ATOM 719 C CA . GLY A 1 90 ? 11.224 -5.200 22.954 1.00 94.81 90 GLY A CA 1
ATOM 720 C C . GLY A 1 90 ? 10.901 -6.219 21.858 1.00 94.81 90 GLY A C 1
ATOM 721 O O . GLY A 1 90 ? 11.741 -6.479 21.001 1.00 94.81 90 GLY A O 1
ATOM 722 N N . VAL A 1 91 ? 9.667 -6.737 21.825 1.00 93.12 91 VAL A N 1
ATOM 723 C CA . VAL A 1 91 ? 9.202 -7.671 20.781 1.00 93.12 91 VAL A CA 1
ATOM 724 C C . VAL A 1 91 ? 9.311 -7.051 19.385 1.00 93.12 91 VAL A C 1
ATOM 726 O O . VAL A 1 91 ? 9.806 -7.703 18.466 1.00 93.12 91 VAL A O 1
ATOM 729 N N . LEU A 1 92 ? 8.907 -5.788 19.223 1.00 93.81 92 LEU A N 1
ATOM 730 C CA . LEU A 1 92 ? 8.999 -5.077 17.948 1.00 93.81 92 LEU A CA 1
ATOM 731 C C . LEU A 1 92 ? 10.452 -4.975 17.471 1.00 93.81 92 LEU A C 1
ATOM 733 O O . LEU A 1 92 ? 10.735 -5.266 16.314 1.00 93.81 92 LEU A O 1
ATOM 737 N N . ILE A 1 93 ? 11.381 -4.618 18.361 1.00 95.06 93 ILE A N 1
ATOM 738 C CA . ILE A 1 93 ? 12.812 -4.540 18.041 1.00 95.06 93 ILE A CA 1
ATOM 739 C C . ILE A 1 93 ? 13.348 -5.917 17.626 1.00 95.06 93 ILE A C 1
ATOM 741 O O . ILE A 1 93 ? 14.031 -6.020 16.606 1.00 95.06 93 ILE A O 1
ATOM 745 N N . VAL A 1 94 ? 13.003 -6.984 18.357 1.00 94.75 94 VAL A N 1
ATOM 746 C CA . VAL A 1 94 ? 13.418 -8.356 18.012 1.00 94.75 94 VAL A CA 1
ATOM 747 C C . VAL A 1 94 ? 12.912 -8.780 16.630 1.00 94.75 94 VAL A C 1
ATOM 749 O O . VAL A 1 94 ? 13.631 -9.480 15.926 1.00 94.75 94 VAL A O 1
ATOM 752 N N . ILE A 1 95 ? 11.722 -8.338 16.213 1.00 91.62 95 ILE A N 1
ATOM 753 C CA . ILE A 1 95 ? 11.172 -8.615 14.875 1.00 91.62 95 ILE A CA 1
ATOM 754 C C . ILE A 1 95 ? 11.843 -7.744 13.800 1.00 91.62 95 ILE A C 1
ATOM 756 O O . ILE A 1 95 ? 12.180 -8.233 12.720 1.00 91.62 95 ILE A O 1
ATOM 760 N N . LEU A 1 96 ? 12.066 -6.458 14.083 1.00 93.75 96 LEU A N 1
ATOM 761 C CA . LEU A 1 96 ? 12.605 -5.508 13.109 1.00 93.75 96 LEU A CA 1
ATOM 762 C C . LEU A 1 96 ? 14.089 -5.726 12.805 1.00 93.75 96 LEU A C 1
ATOM 764 O O . LEU A 1 96 ? 14.509 -5.462 11.684 1.00 93.75 96 LEU A O 1
ATOM 768 N N . ILE A 1 97 ? 14.890 -6.223 13.749 1.00 94.62 97 ILE A N 1
ATOM 769 C CA . ILE A 1 97 ? 16.322 -6.479 13.521 1.00 94.62 97 ILE A CA 1
ATOM 770 C C . ILE A 1 97 ? 16.576 -7.499 12.391 1.00 94.62 97 ILE A C 1
ATOM 772 O O . ILE A 1 97 ? 17.302 -7.159 11.453 1.00 94.62 97 ILE A O 1
ATOM 776 N N . PRO A 1 98 ? 16.039 -8.737 12.425 1.00 92.50 98 PRO A N 1
ATOM 777 C CA . PRO A 1 98 ? 16.254 -9.707 11.354 1.00 92.50 98 PRO A CA 1
ATOM 778 C C . PRO A 1 98 ? 15.610 -9.248 10.046 1.00 92.50 98 PRO A C 1
ATOM 780 O O . PRO A 1 98 ? 16.209 -9.427 8.989 1.00 92.50 98 PRO A O 1
ATOM 783 N N . PHE A 1 99 ? 14.451 -8.587 10.109 1.00 90.25 99 PHE A N 1
ATOM 784 C CA . PHE A 1 99 ? 13.815 -8.008 8.929 1.00 90.25 99 PHE A CA 1
ATOM 785 C C . PHE A 1 99 ? 14.693 -6.928 8.280 1.00 90.25 99 PHE A C 1
ATOM 787 O O . PHE A 1 99 ? 14.937 -6.967 7.078 1.00 90.25 99 PHE A O 1
ATOM 794 N N . GLY A 1 100 ? 15.257 -6.019 9.077 1.00 92.88 100 GLY A N 1
ATOM 795 C CA . GLY A 1 100 ? 16.193 -4.999 8.614 1.00 92.88 100 GLY A CA 1
ATOM 796 C C . GLY A 1 100 ? 17.466 -5.603 8.024 1.00 92.88 100 GLY A C 1
ATOM 797 O O . GLY A 1 100 ? 17.912 -5.163 6.968 1.00 92.88 100 GLY A O 1
ATOM 798 N N . LYS A 1 101 ? 18.012 -6.663 8.637 1.00 92.62 101 LYS A N 1
ATOM 799 C CA . LYS A 1 101 ? 19.148 -7.417 8.077 1.00 92.62 101 LYS A CA 1
ATOM 800 C C . LYS A 1 101 ? 18.807 -8.085 6.748 1.00 92.62 101 LYS A C 1
ATOM 802 O O . LYS A 1 101 ? 19.643 -8.086 5.855 1.00 92.62 101 LYS A O 1
ATOM 807 N N . MET A 1 102 ? 17.602 -8.629 6.603 1.00 91.00 102 MET A N 1
ATOM 808 C CA . MET A 1 102 ? 17.136 -9.215 5.346 1.00 91.00 102 MET A CA 1
ATOM 809 C C . MET A 1 102 ? 16.970 -8.141 4.259 1.00 91.00 102 MET A C 1
ATOM 811 O O . MET A 1 102 ? 17.412 -8.336 3.130 1.00 91.00 102 MET A O 1
ATOM 815 N N . MET A 1 103 ? 16.389 -6.985 4.601 1.00 89.50 103 MET A N 1
ATOM 816 C CA . MET A 1 103 ? 16.175 -5.883 3.656 1.00 89.50 103 MET A CA 1
ATOM 817 C C . MET A 1 103 ? 17.475 -5.207 3.211 1.00 89.50 103 MET A C 1
ATOM 819 O O . MET A 1 103 ? 17.650 -4.935 2.026 1.00 89.50 103 MET A O 1
ATOM 823 N N . LEU A 1 104 ? 18.379 -4.925 4.152 1.00 91.44 104 LEU A N 1
ATOM 824 C CA . LEU A 1 104 ? 19.658 -4.253 3.893 1.00 91.44 104 LEU A CA 1
ATOM 825 C C . LEU A 1 104 ? 20.784 -5.234 3.543 1.00 91.44 104 LEU A C 1
ATOM 827 O O . LEU A 1 104 ? 21.894 -4.817 3.218 1.00 91.44 104 LEU A O 1
ATOM 831 N N . GLY A 1 105 ? 20.515 -6.534 3.631 1.00 93.12 105 GLY A N 1
ATOM 832 C CA . GLY A 1 105 ? 21.451 -7.580 3.264 1.00 93.12 105 GLY A CA 1
ATOM 833 C C . GLY A 1 105 ? 21.646 -7.684 1.748 1.00 93.12 105 GLY A C 1
ATOM 834 O O . GLY A 1 105 ? 20.905 -7.076 0.968 1.00 93.12 105 GLY A O 1
ATOM 835 N N . PRO A 1 106 ? 22.621 -8.496 1.302 1.00 90.50 106 PRO A N 1
ATOM 836 C CA . PRO A 1 106 ? 22.924 -8.666 -0.118 1.00 90.50 106 PRO A CA 1
ATOM 837 C C . PRO A 1 106 ? 21.710 -9.095 -0.948 1.00 90.50 106 PRO A C 1
ATOM 839 O O . PRO A 1 106 ? 21.519 -8.599 -2.054 1.00 90.50 106 PRO A O 1
ATOM 842 N N . GLU A 1 107 ? 20.856 -9.968 -0.409 1.00 87.88 107 GLU A N 1
ATOM 843 C CA . GLU A 1 107 ? 19.654 -10.462 -1.090 1.00 87.88 107 GLU A CA 1
ATOM 844 C C . GLU A 1 107 ? 18.629 -9.346 -1.341 1.00 87.88 107 GLU A C 1
ATOM 846 O O . GLU A 1 107 ? 18.171 -9.164 -2.474 1.00 87.88 107 GLU A O 1
ATOM 851 N N . GLY A 1 108 ? 18.315 -8.554 -0.308 1.00 87.25 108 GLY A N 1
ATOM 852 C CA . GLY A 1 108 ? 17.393 -7.422 -0.401 1.00 87.25 108 GLY A CA 1
ATOM 853 C C . GLY A 1 108 ? 17.917 -6.320 -1.320 1.00 87.25 108 GLY A C 1
ATOM 854 O O . GLY A 1 108 ? 17.195 -5.848 -2.200 1.00 87.25 108 GLY A O 1
ATOM 855 N N . LEU A 1 109 ? 19.203 -5.980 -1.204 1.00 89.19 109 LEU A N 1
ATOM 856 C CA . LEU A 1 109 ? 19.850 -4.998 -2.077 1.00 89.19 109 LEU A CA 1
ATOM 857 C C . LEU A 1 109 ? 19.912 -5.463 -3.535 1.00 89.19 109 LEU A C 1
ATOM 859 O O . LEU A 1 109 ? 19.723 -4.654 -4.441 1.00 89.19 109 LEU A O 1
ATOM 863 N N . THR A 1 110 ? 20.142 -6.753 -3.785 1.00 88.88 110 THR A N 1
ATOM 864 C CA . THR A 1 110 ? 20.143 -7.302 -5.149 1.00 88.88 110 THR A CA 1
ATOM 865 C C . THR A 1 110 ? 18.749 -7.221 -5.753 1.00 88.88 110 THR A C 1
ATOM 867 O O . THR A 1 110 ? 18.602 -6.782 -6.890 1.00 88.88 110 THR A O 1
ATOM 870 N N . ARG A 1 111 ? 17.705 -7.556 -4.985 1.00 87.00 111 ARG A N 1
ATOM 871 C CA . ARG A 1 111 ? 16.310 -7.387 -5.418 1.00 87.00 111 ARG A CA 1
ATOM 872 C C . ARG A 1 111 ? 15.987 -5.934 -5.742 1.00 87.00 111 ARG A C 1
ATOM 874 O O . ARG A 1 111 ? 15.439 -5.688 -6.811 1.00 87.00 111 ARG A O 1
ATOM 881 N N . ALA A 1 112 ? 16.367 -5.000 -4.870 1.00 86.88 112 ALA A N 1
ATOM 882 C CA . ALA A 1 112 ? 16.161 -3.571 -5.089 1.00 86.88 112 ALA A CA 1
ATOM 883 C C . ALA A 1 112 ? 16.886 -3.071 -6.349 1.00 86.88 112 ALA A C 1
ATOM 885 O O . ALA A 1 112 ? 16.289 -2.354 -7.143 1.00 86.88 112 ALA A O 1
ATOM 886 N N . LYS A 1 113 ? 18.137 -3.497 -6.574 1.00 87.44 113 LYS A N 1
ATOM 887 C CA . LYS A 1 113 ? 18.892 -3.167 -7.791 1.00 87.44 113 LYS A CA 1
ATOM 888 C C . LYS A 1 113 ? 18.233 -3.735 -9.044 1.00 87.44 113 LYS A C 1
ATOM 890 O O . LYS A 1 113 ? 18.033 -2.988 -9.986 1.00 87.44 113 LYS A O 1
ATOM 895 N N . MET A 1 114 ? 17.838 -5.011 -9.036 1.00 84.88 114 MET A N 1
ATOM 896 C CA . MET A 1 114 ? 17.216 -5.660 -10.198 1.00 84.88 114 MET A CA 1
ATOM 897 C C . MET A 1 114 ? 15.944 -4.955 -10.661 1.00 84.88 114 MET A C 1
ATOM 899 O O . MET A 1 114 ? 15.693 -4.903 -11.857 1.00 84.88 114 MET A O 1
ATOM 903 N N . ILE A 1 115 ? 15.138 -4.435 -9.733 1.00 85.81 115 ILE A N 1
ATOM 904 C CA . ILE A 1 115 ? 13.897 -3.732 -10.075 1.00 85.81 115 ILE A CA 1
ATOM 905 C C . ILE A 1 115 ? 14.103 -2.246 -10.343 1.00 85.81 115 ILE A C 1
ATOM 907 O O . ILE A 1 115 ? 13.152 -1.601 -10.761 1.00 85.81 115 ILE A O 1
ATOM 911 N N . PHE A 1 116 ? 15.275 -1.680 -10.064 1.00 90.06 116 PHE A N 1
ATOM 912 C CA . PHE A 1 116 ? 15.501 -0.246 -10.183 1.00 90.06 116 PHE A CA 1
ATOM 913 C C . PHE A 1 116 ? 15.596 0.175 -11.650 1.00 90.06 116 PHE A C 1
ATOM 915 O O . PHE A 1 116 ? 16.155 -0.542 -12.474 1.00 90.06 116 PHE A O 1
ATOM 922 N N . ILE A 1 117 ? 15.101 1.369 -11.969 1.00 87.75 117 ILE A N 1
ATOM 923 C CA . ILE A 1 117 ? 15.033 1.906 -13.332 1.00 87.75 117 ILE A CA 1
ATOM 924 C C . ILE A 1 117 ? 16.363 1.837 -14.097 1.00 87.75 117 ILE A C 1
ATOM 926 O O . ILE A 1 117 ? 16.347 1.583 -15.293 1.00 87.75 117 ILE A O 1
ATOM 930 N N . ALA A 1 118 ? 17.513 1.978 -13.430 1.00 85.56 118 ALA A N 1
ATOM 931 C CA . ALA A 1 118 ? 18.820 1.883 -14.091 1.00 85.56 118 ALA A CA 1
ATOM 932 C C . ALA A 1 118 ? 19.160 0.476 -14.628 1.00 85.56 118 ALA A C 1
ATOM 934 O O . ALA A 1 118 ? 20.068 0.339 -15.442 1.00 85.56 118 ALA A O 1
ATOM 935 N N . SER A 1 119 ? 18.449 -0.561 -14.180 1.00 85.44 119 SER A N 1
ATOM 936 C CA . SER A 1 119 ? 18.569 -1.935 -14.681 1.00 85.44 119 SER A CA 1
ATOM 937 C C . SER A 1 119 ? 17.627 -2.237 -15.850 1.00 85.44 119 SER A C 1
ATOM 939 O O . SER A 1 119 ? 17.530 -3.388 -16.266 1.00 85.44 119 SER A O 1
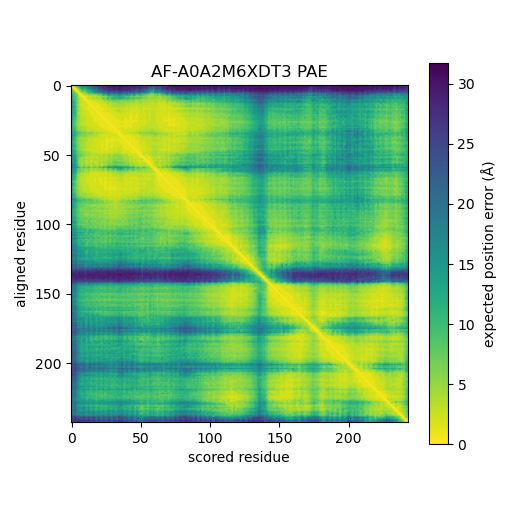ATOM 941 N N . ASP A 1 120 ? 16.931 -1.230 -16.382 1.00 85.88 120 ASP A N 1
ATOM 942 C CA . ASP A 1 120 ? 16.153 -1.355 -17.612 1.00 85.88 120 ASP A CA 1
ATOM 943 C C . ASP A 1 120 ? 17.072 -1.581 -18.826 1.00 85.88 120 ASP A C 1
ATOM 945 O O . ASP A 1 120 ? 18.139 -0.972 -18.936 1.00 85.88 120 ASP A O 1
ATOM 949 N N . GLU A 1 121 ? 16.675 -2.454 -19.750 1.00 83.75 121 GLU A N 1
ATOM 950 C CA . GLU A 1 121 ? 17.481 -2.816 -20.925 1.00 83.75 121 GLU A CA 1
ATOM 951 C C . GLU A 1 121 ? 17.801 -1.595 -21.804 1.00 83.75 121 GLU A C 1
ATOM 953 O O . GLU A 1 121 ? 18.943 -1.405 -22.229 1.00 83.75 121 GLU A O 1
ATOM 958 N N . ASN A 1 122 ? 16.828 -0.699 -21.994 1.00 81.88 122 ASN A N 1
ATOM 959 C CA . ASN A 1 122 ? 16.984 0.462 -22.867 1.00 81.88 122 ASN A CA 1
ATOM 960 C C . ASN A 1 122 ? 17.961 1.494 -22.293 1.00 81.88 122 ASN A C 1
ATOM 962 O O . ASN A 1 122 ? 18.740 2.096 -23.037 1.00 81.88 122 ASN A O 1
ATOM 966 N N . ILE A 1 123 ? 17.918 1.716 -20.975 1.00 84.81 123 ILE A N 1
ATOM 967 C CA . ILE A 1 123 ? 18.770 2.711 -20.313 1.00 84.81 123 ILE A CA 1
ATOM 968 C C . ILE A 1 123 ? 20.145 2.145 -19.989 1.00 84.81 123 ILE A C 1
ATOM 970 O O . ILE A 1 123 ? 21.140 2.848 -20.135 1.00 84.81 123 ILE A O 1
ATOM 974 N N . SER A 1 124 ? 20.225 0.872 -19.596 1.00 81.00 124 SER A N 1
ATOM 975 C CA . SER A 1 124 ? 21.495 0.227 -19.269 1.00 81.00 124 SER A CA 1
ATOM 976 C C . SER A 1 124 ? 22.423 0.228 -20.480 1.00 81.00 124 SER A C 1
ATOM 978 O O . SER A 1 124 ? 23.583 0.605 -20.333 1.00 81.00 124 SER A O 1
ATOM 980 N N . TYR A 1 125 ? 21.911 -0.053 -21.682 1.00 80.31 125 TYR A N 1
ATOM 981 C CA . TYR A 1 125 ? 22.681 0.070 -22.920 1.00 80.31 125 TYR A CA 1
ATOM 982 C C . TYR A 1 125 ? 23.218 1.495 -23.150 1.00 80.31 125 TYR A C 1
ATOM 984 O O . TYR A 1 125 ? 24.401 1.676 -23.444 1.00 80.31 125 TYR A O 1
ATOM 992 N N . GLN A 1 126 ? 22.375 2.520 -22.972 1.00 78.94 126 GLN A N 1
ATOM 993 C CA . GLN A 1 126 ? 22.774 3.924 -23.151 1.00 78.94 126 GLN A CA 1
ATOM 994 C C . GLN A 1 126 ? 23.832 4.360 -22.130 1.00 78.94 126 GLN A C 1
ATOM 996 O O . GLN A 1 126 ? 24.802 5.013 -22.502 1.00 78.94 126 GLN A O 1
ATOM 1001 N N . LEU A 1 127 ? 23.682 3.953 -20.867 1.00 79.19 127 LEU A N 1
ATOM 1002 C CA . LEU A 1 127 ? 24.626 4.265 -19.793 1.00 79.19 127 LEU A CA 1
ATOM 1003 C C . LEU A 1 127 ? 25.992 3.593 -20.006 1.00 79.19 127 LEU A C 1
ATOM 1005 O O . LEU A 1 127 ? 27.021 4.209 -19.741 1.00 79.19 127 LEU A O 1
ATOM 1009 N N . HIS A 1 128 ? 26.030 2.350 -20.503 1.00 76.69 128 HIS A N 1
ATOM 1010 C CA . HIS A 1 128 ? 27.298 1.672 -20.807 1.00 76.69 128 HIS A CA 1
ATOM 1011 C C . HIS A 1 128 ? 28.028 2.349 -21.972 1.00 76.69 128 HIS A C 1
ATOM 1013 O O . HIS A 1 128 ? 29.219 2.627 -21.864 1.00 76.69 128 HIS A O 1
ATOM 1019 N N . LYS A 1 129 ? 27.301 2.691 -23.043 1.00 74.56 129 LYS A N 1
ATOM 1020 C CA . LYS A 1 129 ? 27.857 3.393 -24.207 1.00 74.56 129 LYS A CA 1
ATOM 1021 C C . LYS A 1 129 ? 28.406 4.781 -23.855 1.00 74.56 129 LYS A C 1
ATOM 1023 O O . LYS A 1 129 ? 29.430 5.193 -24.389 1.00 74.56 129 LYS A O 1
ATOM 1028 N N . GLU A 1 130 ? 27.733 5.508 -22.968 1.00 69.88 130 GLU A N 1
ATOM 1029 C CA . GLU A 1 130 ? 28.176 6.836 -22.532 1.00 69.88 130 GLU A CA 1
ATOM 1030 C C . GLU A 1 130 ? 29.450 6.758 -21.674 1.00 69.88 130 GLU A C 1
ATOM 1032 O O . GLU A 1 130 ? 30.381 7.540 -21.866 1.00 69.88 130 GLU A O 1
ATOM 1037 N N . ASN A 1 131 ? 29.538 5.765 -20.783 1.00 67.31 131 ASN A N 1
ATOM 1038 C CA . ASN A 1 131 ? 30.721 5.540 -19.946 1.00 67.31 131 ASN A CA 1
ATOM 1039 C C . ASN A 1 131 ? 31.981 5.197 -20.754 1.00 67.31 131 ASN A C 1
ATOM 1041 O O . ASN A 1 131 ? 33.081 5.569 -20.349 1.00 67.31 131 ASN A O 1
ATOM 1045 N N . GLU A 1 132 ? 31.844 4.532 -21.903 1.00 65.31 132 GLU A N 1
ATOM 1046 C CA . GLU A 1 132 ? 32.971 4.283 -22.812 1.00 65.31 132 GLU A CA 1
ATOM 1047 C C . GLU A 1 132 ? 33.495 5.576 -23.467 1.00 65.31 132 GLU A C 1
ATOM 1049 O O . GLU A 1 132 ? 34.696 5.698 -23.707 1.00 65.31 132 GLU A O 1
ATOM 1054 N N . ASN A 1 133 ? 32.627 6.571 -23.689 1.00 62.44 133 ASN A N 1
ATOM 1055 C CA . ASN A 1 133 ? 32.972 7.839 -24.345 1.00 62.44 133 ASN A CA 1
ATOM 1056 C C . ASN A 1 133 ? 33.536 8.911 -23.389 1.00 62.44 133 ASN A C 1
ATOM 1058 O O . ASN A 1 133 ? 34.152 9.875 -23.844 1.00 62.44 133 ASN A O 1
ATOM 1062 N N . LEU A 1 134 ? 33.342 8.771 -22.074 1.00 61.25 134 LEU A N 1
ATOM 1063 C CA . LEU A 1 134 ? 33.634 9.806 -21.068 1.00 61.25 134 LEU A CA 1
ATOM 1064 C C . LEU A 1 134 ? 35.072 9.805 -20.509 1.00 61.25 134 LEU A C 1
ATOM 1066 O O . LEU A 1 134 ? 35.348 10.531 -19.556 1.00 61.25 134 LEU A O 1
ATOM 1070 N N . GLN A 1 135 ? 36.025 9.074 -21.102 1.00 58.91 135 GLN A N 1
ATOM 1071 C CA . GLN A 1 135 ? 37.416 8.976 -20.607 1.00 58.91 135 GLN A CA 1
ATOM 1072 C C . GLN A 1 135 ? 38.212 10.310 -20.553 1.00 58.91 135 GLN A C 1
ATOM 1074 O O . GLN A 1 135 ? 39.379 10.294 -20.168 1.00 58.91 135 GLN A O 1
ATOM 1079 N N . GLY A 1 136 ? 37.631 11.464 -20.915 1.00 56.62 136 GLY A N 1
ATOM 1080 C CA . GLY A 1 136 ? 38.366 12.728 -21.078 1.00 56.62 136 GLY A CA 1
ATOM 1081 C C . GLY A 1 136 ? 37.879 13.963 -20.311 1.00 56.62 136 GLY A C 1
ATOM 1082 O O . GLY A 1 136 ? 38.680 14.873 -20.121 1.00 56.62 136 GLY A O 1
ATOM 1083 N N . THR A 1 137 ? 36.625 14.052 -19.853 1.00 54.28 137 THR A N 1
ATOM 1084 C CA . THR A 1 137 ? 36.122 15.275 -19.187 1.00 54.28 137 THR A CA 1
ATOM 1085 C C . THR A 1 137 ? 34.981 14.970 -18.219 1.00 54.28 137 THR A C 1
ATOM 1087 O O . THR A 1 137 ? 33.865 14.677 -18.645 1.00 54.28 137 THR A O 1
ATOM 1090 N N . ALA A 1 138 ? 35.239 15.093 -16.915 1.00 52.00 138 ALA A N 1
ATOM 1091 C CA . ALA A 1 138 ? 34.205 15.064 -15.885 1.00 52.00 138 ALA A CA 1
ATOM 1092 C C . ALA A 1 138 ? 33.457 16.408 -15.880 1.00 52.00 138 ALA A C 1
ATOM 1094 O O . ALA A 1 138 ? 33.876 17.371 -15.234 1.00 52.00 138 ALA A O 1
ATOM 1095 N N . ASN A 1 139 ? 32.370 16.496 -16.646 1.00 55.50 139 ASN A N 1
ATOM 1096 C CA . ASN A 1 139 ? 31.425 17.599 -16.510 1.00 55.50 139 ASN A CA 1
ATOM 1097 C C . ASN A 1 139 ? 30.734 17.497 -15.144 1.00 55.50 139 ASN A C 1
ATOM 1099 O O . ASN A 1 139 ? 30.355 16.417 -14.708 1.00 55.50 139 ASN A O 1
ATOM 1103 N N . LEU A 1 140 ? 30.535 18.641 -14.483 1.00 48.22 140 LEU A N 1
ATOM 1104 C CA . LEU A 1 140 ? 29.915 18.762 -13.150 1.00 48.22 140 LEU A CA 1
ATOM 1105 C C . LEU A 1 140 ? 28.499 18.153 -13.038 1.00 48.22 140 LEU A C 1
ATOM 1107 O O . LEU A 1 140 ? 27.994 17.979 -11.931 1.00 48.22 140 LEU A O 1
ATOM 1111 N N . PHE A 1 141 ? 27.886 17.802 -14.169 1.00 53.50 141 PHE A N 1
ATOM 1112 C CA . PHE A 1 141 ? 26.752 16.894 -14.262 1.00 53.50 141 PHE A CA 1
ATOM 1113 C C . PHE A 1 141 ? 27.203 15.676 -15.066 1.00 53.50 141 PHE A C 1
ATOM 1115 O O . PHE A 1 141 ? 27.299 15.752 -16.290 1.00 53.50 141 PHE A O 1
ATOM 1122 N N . ASP A 1 142 ? 27.493 14.568 -14.387 1.00 62.28 142 ASP A N 1
ATOM 1123 C CA . ASP A 1 142 ? 27.709 13.280 -15.046 1.00 62.28 142 ASP A CA 1
ATOM 1124 C C . ASP A 1 142 ? 26.518 13.017 -15.980 1.00 62.28 142 ASP A C 1
ATOM 1126 O O . ASP A 1 142 ? 25.368 12.954 -15.523 1.00 62.28 142 ASP A O 1
ATOM 1130 N N . ASN A 1 143 ? 26.778 12.878 -17.286 1.00 72.56 143 ASN A N 1
ATOM 1131 C CA . ASN A 1 143 ? 25.740 12.694 -18.310 1.00 72.56 143 ASN A CA 1
ATOM 1132 C C . ASN A 1 143 ? 24.768 11.565 -17.928 1.00 72.56 143 ASN A C 1
ATOM 1134 O O . ASN A 1 143 ? 23.572 11.662 -18.193 1.00 72.56 143 ASN A O 1
ATOM 1138 N N . ASN A 1 144 ? 25.246 10.556 -17.198 1.00 77.44 144 ASN A N 1
ATOM 1139 C CA . ASN A 1 144 ? 24.455 9.454 -16.658 1.00 77.44 144 ASN A CA 1
ATOM 1140 C C . ASN A 1 144 ? 23.269 9.895 -15.787 1.00 77.44 144 ASN A C 1
ATOM 1142 O O . ASN A 1 144 ? 22.179 9.345 -15.938 1.00 77.44 144 ASN A O 1
ATOM 1146 N N . PHE A 1 145 ? 23.432 10.884 -14.899 1.00 81.69 145 PHE A N 1
ATOM 1147 C CA . PHE A 1 145 ? 22.317 11.360 -14.066 1.00 81.69 145 PHE A CA 1
ATOM 1148 C C . PHE A 1 145 ? 21.284 12.117 -14.892 1.00 81.69 145 PHE A C 1
ATOM 1150 O O . PHE A 1 145 ? 20.088 11.978 -14.649 1.00 81.69 145 PHE A O 1
ATOM 1157 N N . VAL A 1 146 ? 21.729 12.892 -15.884 1.00 84.56 146 VAL A N 1
ATOM 1158 C CA . VAL A 1 146 ? 20.832 13.623 -16.789 1.00 84.56 146 VAL A CA 1
ATOM 1159 C C . VAL A 1 146 ? 20.071 12.646 -17.687 1.00 84.56 146 VAL A C 1
ATOM 1161 O O . VAL A 1 146 ? 18.858 12.773 -17.849 1.00 84.56 146 VAL A O 1
ATOM 1164 N N . ILE A 1 147 ? 20.754 11.632 -18.220 1.00 85.50 147 ILE A N 1
ATOM 1165 C CA . ILE A 1 147 ? 20.170 10.550 -19.020 1.00 85.50 147 ILE A CA 1
ATOM 1166 C C . ILE A 1 147 ? 19.131 9.781 -18.194 1.00 85.50 147 ILE A C 1
ATOM 1168 O O . ILE A 1 147 ? 17.981 9.654 -18.620 1.00 85.50 147 ILE A O 1
ATOM 1172 N N . LEU A 1 148 ? 19.495 9.343 -16.985 1.00 88.44 148 LEU A N 1
ATOM 1173 C CA . LEU A 1 148 ? 18.593 8.622 -16.087 1.00 88.44 148 LEU A CA 1
ATOM 1174 C C . LEU A 1 148 ? 17.410 9.491 -15.644 1.00 88.44 148 LEU A C 1
ATOM 1176 O O . LEU A 1 148 ? 16.279 9.016 -15.622 1.00 88.44 148 LEU A O 1
ATOM 1180 N N . GLY A 1 149 ? 17.653 10.766 -15.331 1.00 90.38 149 GLY A N 1
ATOM 1181 C CA . GLY A 1 149 ? 16.623 11.724 -14.938 1.00 90.38 149 GLY A CA 1
ATOM 1182 C C . GLY A 1 149 ? 15.618 11.990 -16.057 1.00 90.38 149 GLY A C 1
ATOM 1183 O O . GLY A 1 149 ? 14.413 11.941 -15.823 1.00 90.38 149 GLY A O 1
ATOM 1184 N N . ASN A 1 150 ? 16.092 12.189 -17.291 1.00 90.38 150 ASN A N 1
ATOM 1185 C CA . ASN A 1 150 ? 15.231 12.352 -18.464 1.00 90.38 150 ASN 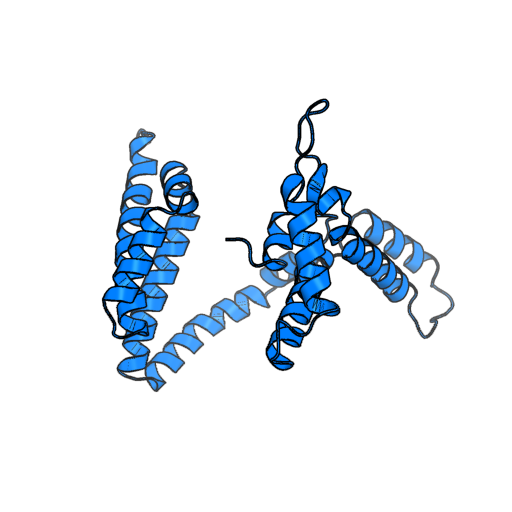A CA 1
ATOM 1186 C C . ASN A 1 150 ? 14.425 11.084 -18.762 1.00 90.38 150 ASN A C 1
ATOM 1188 O O . ASN A 1 150 ? 13.243 11.163 -19.102 1.00 90.38 150 ASN A O 1
ATOM 1192 N N . PHE A 1 151 ? 15.049 9.913 -18.632 1.00 90.62 151 PHE A N 1
ATOM 1193 C CA . PHE A 1 151 ? 14.379 8.629 -18.807 1.00 90.62 151 PHE A CA 1
ATOM 1194 C C . PHE A 1 151 ? 13.292 8.409 -17.747 1.00 90.62 151 PHE A C 1
ATOM 1196 O O . PHE A 1 151 ? 12.146 8.111 -18.087 1.00 90.62 151 PHE A O 1
ATOM 1203 N N . TRP A 1 152 ? 13.613 8.658 -16.476 1.00 92.69 152 TRP A N 1
ATOM 1204 C CA . TRP A 1 152 ? 12.659 8.605 -15.373 1.00 92.69 152 TRP A CA 1
ATOM 1205 C C . TRP A 1 152 ? 11.504 9.593 -15.557 1.00 92.69 152 TRP A C 1
ATOM 1207 O O . TRP A 1 152 ? 10.352 9.210 -15.375 1.00 92.69 152 TRP A O 1
ATOM 1217 N N . ALA A 1 153 ? 11.775 10.835 -15.969 1.00 93.12 153 ALA A N 1
ATOM 1218 C CA . ALA A 1 153 ? 10.739 11.842 -16.188 1.00 93.12 153 ALA A CA 1
ATOM 1219 C C . ALA A 1 153 ? 9.754 11.411 -17.286 1.00 93.12 153 ALA A C 1
ATOM 1221 O O . ALA A 1 153 ? 8.542 11.490 -17.089 1.00 93.12 153 ALA A O 1
ATOM 1222 N N . LYS A 1 154 ? 10.259 10.881 -18.410 1.00 91.62 154 LYS A N 1
ATOM 1223 C CA . LYS A 1 154 ? 9.414 10.296 -19.466 1.00 91.62 154 LYS A CA 1
ATOM 1224 C C . LYS A 1 154 ? 8.569 9.144 -18.923 1.00 91.62 154 LYS A C 1
ATOM 1226 O O . LYS A 1 154 ? 7.362 9.118 -19.141 1.00 91.62 154 LYS A O 1
ATOM 1231 N N . ARG A 1 155 ? 9.180 8.228 -18.166 1.00 89.81 155 ARG A N 1
ATOM 1232 C CA . ARG A 1 155 ? 8.483 7.083 -17.564 1.00 89.81 155 ARG A CA 1
ATOM 1233 C C . ARG A 1 155 ? 7.401 7.521 -16.581 1.00 89.81 155 ARG A C 1
ATOM 1235 O O . ARG A 1 155 ? 6.292 7.009 -16.636 1.00 89.81 155 ARG A O 1
ATOM 1242 N N . TYR A 1 156 ? 7.687 8.492 -15.721 1.00 92.50 156 TYR A N 1
ATOM 1243 C CA . TYR A 1 156 ? 6.713 9.057 -14.794 1.00 92.50 156 TYR A CA 1
ATOM 1244 C C . TYR A 1 156 ? 5.530 9.697 -15.534 1.00 92.50 156 TYR A C 1
ATOM 1246 O O . TYR A 1 156 ? 4.382 9.438 -15.181 1.00 92.50 156 TYR A O 1
ATOM 1254 N N . LEU A 1 157 ? 5.786 10.483 -16.587 1.00 92.44 157 LEU A N 1
ATOM 1255 C CA . LEU A 1 157 ? 4.724 11.102 -17.388 1.00 92.44 157 LEU A CA 1
ATOM 1256 C C . LEU A 1 157 ? 3.862 10.068 -18.122 1.00 92.44 157 LEU A C 1
ATOM 1258 O O . LEU A 1 157 ? 2.656 10.272 -18.239 1.00 92.44 157 LEU A O 1
ATOM 1262 N N . ASN A 1 158 ? 4.434 8.935 -18.536 1.00 90.88 158 ASN A N 1
ATOM 1263 C CA . ASN A 1 158 ? 3.674 7.859 -19.169 1.00 90.88 158 ASN A CA 1
ATOM 1264 C C . ASN A 1 158 ? 2.590 7.273 -18.247 1.00 90.88 158 ASN A C 1
ATOM 1266 O O . ASN A 1 158 ? 1.580 6.797 -18.750 1.00 90.88 158 ASN A O 1
ATOM 1270 N N . TYR A 1 159 ? 2.723 7.320 -16.916 1.00 90.12 159 TYR A N 1
ATOM 1271 C CA . TYR A 1 159 ? 1.642 6.870 -16.018 1.00 90.12 159 TYR A CA 1
ATOM 127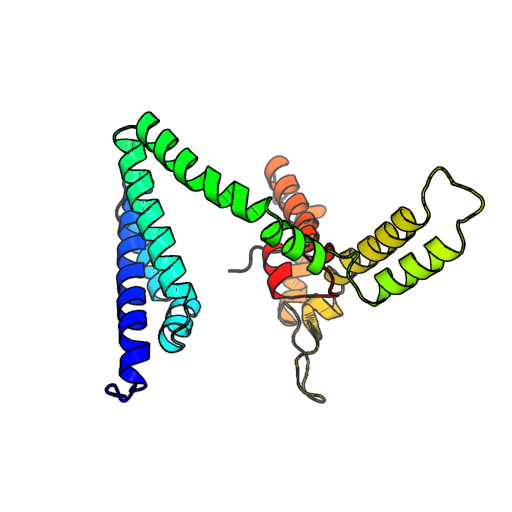2 C C . TYR A 1 159 ? 0.387 7.755 -16.084 1.00 90.12 159 TYR A C 1
ATOM 1274 O O . TYR A 1 159 ? -0.684 7.324 -15.662 1.00 90.12 159 TYR A O 1
ATOM 1282 N N . TRP A 1 160 ? 0.509 8.966 -16.633 1.00 89.50 160 TRP A N 1
ATOM 1283 C CA . TRP A 1 160 ? -0.590 9.911 -16.838 1.00 89.50 160 TRP A CA 1
ATOM 1284 C C . TRP A 1 160 ? -1.142 9.891 -18.267 1.00 89.50 160 TRP A C 1
ATOM 1286 O O . TRP A 1 160 ? -2.028 10.683 -18.586 1.00 89.50 160 TRP A O 1
ATOM 1296 N N . ASP A 1 161 ? -0.638 9.000 -19.126 1.00 91.38 161 ASP A N 1
ATOM 1297 C CA . ASP A 1 161 ? -1.149 8.832 -20.481 1.00 91.38 161 ASP A CA 1
ATOM 1298 C C . ASP A 1 161 ? -2.625 8.374 -20.449 1.00 91.38 161 ASP A C 1
ATOM 1300 O O . ASP A 1 161 ? -2.933 7.331 -19.862 1.00 91.38 161 ASP A O 1
ATOM 1304 N N . PRO A 1 162 ? -3.564 9.101 -21.088 1.00 89.44 162 PRO A N 1
ATOM 1305 C CA . PRO A 1 162 ? -4.966 8.691 -21.152 1.00 89.44 162 PRO A CA 1
ATOM 1306 C C . PRO A 1 162 ? -5.161 7.328 -21.823 1.00 89.44 162 PRO A C 1
ATOM 1308 O O . PRO A 1 162 ? -6.094 6.604 -21.475 1.00 89.44 162 PRO A O 1
ATOM 1311 N N . GLY A 1 163 ? -4.275 6.968 -22.762 1.00 89.56 163 GLY A N 1
ATOM 1312 C CA . GLY A 1 163 ? -4.232 5.648 -23.385 1.00 89.56 163 GLY A CA 1
ATOM 1313 C C . GLY A 1 163 ? -4.059 4.551 -22.341 1.00 89.56 163 GLY A C 1
ATOM 1314 O O . GLY A 1 163 ? -4.886 3.644 -22.257 1.00 89.56 163 GLY A O 1
ATOM 1315 N N . PHE A 1 164 ? -3.042 4.667 -21.494 1.00 88.19 164 PHE A N 1
ATOM 1316 C CA . PHE A 1 164 ? -2.824 3.773 -20.359 1.00 88.19 164 PHE A CA 1
ATOM 1317 C C . PHE A 1 164 ? -3.980 3.803 -19.347 1.00 88.19 164 PHE A C 1
ATOM 1319 O O . PHE A 1 164 ? -4.463 2.750 -18.924 1.00 88.19 164 PHE A O 1
ATOM 1326 N N . LEU A 1 165 ? -4.461 4.993 -18.982 1.00 88.81 165 LEU A N 1
ATOM 1327 C CA . LEU A 1 165 ? -5.470 5.141 -17.935 1.00 88.81 165 LEU A CA 1
ATOM 1328 C C . LEU A 1 165 ? -6.847 4.600 -18.331 1.00 88.81 165 LEU A C 1
ATOM 1330 O O . LEU A 1 165 ? -7.481 3.991 -17.483 1.00 88.81 165 LEU A O 1
ATOM 1334 N N . PHE A 1 166 ? -7.309 4.762 -19.575 1.00 89.81 166 PHE A N 1
ATOM 1335 C CA . PHE A 1 166 ? -8.711 4.473 -19.928 1.00 89.81 166 PHE A CA 1
ATOM 1336 C C . PHE A 1 166 ? -8.914 3.494 -21.089 1.00 89.81 166 PHE A C 1
ATOM 1338 O O . PHE A 1 166 ? -10.007 2.943 -21.223 1.00 89.81 166 PHE A O 1
ATOM 1345 N N . PHE A 1 167 ? -7.898 3.252 -21.925 1.00 87.81 167 PHE A N 1
ATOM 1346 C CA . PHE A 1 167 ? -8.087 2.518 -23.183 1.00 87.81 167 PHE A CA 1
ATOM 1347 C C . PHE A 1 167 ? -7.266 1.235 -23.271 1.00 87.81 167 PHE A C 1
ATOM 1349 O O . PHE A 1 167 ? -7.821 0.149 -23.304 1.00 87.81 167 PHE A O 1
ATOM 1356 N N . ASN A 1 168 ? -5.946 1.346 -23.318 1.00 84.62 168 ASN A N 1
ATOM 1357 C CA . ASN A 1 168 ? -5.042 0.263 -23.693 1.00 84.62 168 ASN A CA 1
ATOM 1358 C C . ASN A 1 168 ? -4.380 -0.409 -22.483 1.00 84.62 168 ASN A C 1
ATOM 1360 O O . ASN A 1 168 ? -4.003 -1.580 -22.562 1.00 84.62 168 ASN A O 1
ATOM 1364 N N . GLY A 1 169 ? -4.251 0.306 -21.359 1.00 84.94 169 GLY A N 1
ATOM 1365 C CA . GLY A 1 169 ? -3.607 -0.219 -20.156 1.00 84.94 169 GLY A CA 1
ATOM 1366 C C . GLY A 1 169 ? -2.231 -0.808 -20.472 1.00 84.94 169 GLY A C 1
ATOM 1367 O O . GLY A 1 169 ? -1.410 -0.175 -21.127 1.00 84.94 169 GLY A O 1
ATOM 1368 N N . MET A 1 170 ? -1.995 -2.051 -20.046 1.00 83.50 170 MET A N 1
ATOM 1369 C CA . MET A 1 170 ? -0.746 -2.783 -20.317 1.00 83.50 170 MET A CA 1
ATOM 1370 C C . MET A 1 170 ? -0.750 -3.565 -21.646 1.00 83.50 170 MET A C 1
ATOM 1372 O O . MET A 1 170 ? 0.157 -4.357 -21.878 1.00 83.50 170 MET A O 1
ATOM 1376 N N . ASN A 1 171 ? -1.767 -3.404 -22.504 1.00 81.12 171 ASN A N 1
ATOM 1377 C CA . ASN A 1 171 ? -1.914 -4.139 -23.770 1.00 81.12 171 ASN A CA 1
ATOM 1378 C C . ASN A 1 171 ? -1.855 -5.675 -23.631 1.00 81.12 171 ASN A C 1
ATOM 1380 O O . ASN A 1 171 ? -1.411 -6.379 -24.534 1.00 81.12 171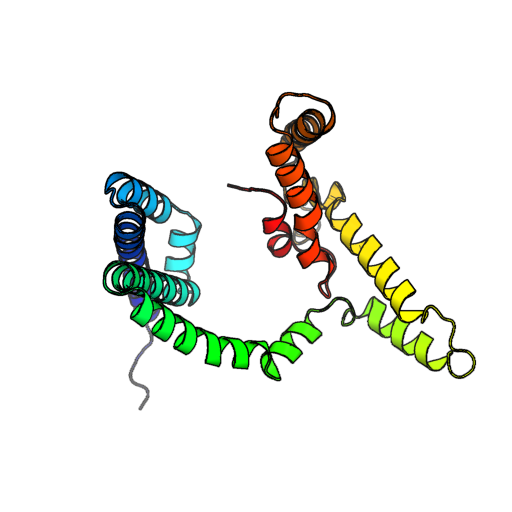 ASN A O 1
ATOM 1384 N N . PHE A 1 172 ? -2.326 -6.218 -22.504 1.00 80.19 172 PHE A N 1
ATOM 1385 C CA . PHE A 1 172 ? -2.461 -7.670 -22.319 1.00 80.19 172 PHE A CA 1
ATOM 1386 C C . PHE A 1 172 ? -3.701 -8.259 -23.000 1.00 80.19 172 PHE A C 1
ATOM 1388 O O . PHE A 1 172 ? -3.908 -9.473 -22.964 1.00 80.19 172 PHE A O 1
ATOM 1395 N N . THR A 1 173 ? -4.545 -7.425 -23.612 1.00 79.12 173 THR A N 1
ATOM 1396 C CA . THR A 1 173 ? -5.671 -7.914 -24.401 1.00 79.12 173 THR A CA 1
ATOM 1397 C C . THR A 1 173 ? -5.172 -8.577 -25.674 1.00 79.12 173 THR A C 1
ATOM 1399 O O . THR A 1 173 ? -4.187 -8.177 -26.295 1.00 79.12 173 THR A O 1
ATOM 1402 N N . ARG A 1 174 ? -5.864 -9.646 -26.066 1.00 76.56 174 ARG A N 1
ATOM 1403 C CA . ARG A 1 174 ? -5.537 -10.368 -27.290 1.00 76.56 174 ARG A CA 1
ATOM 1404 C C . ARG A 1 174 ? -5.683 -9.430 -28.487 1.00 76.56 174 ARG A C 1
ATOM 1406 O O . ARG A 1 174 ? -6.611 -8.627 -28.540 1.00 76.56 174 ARG A O 1
ATOM 1413 N N . THR A 1 175 ? -4.802 -9.579 -29.471 1.00 76.88 175 THR A N 1
ATOM 1414 C CA . THR A 1 175 ? -4.871 -8.828 -30.727 1.00 76.88 175 THR A CA 1
ATOM 1415 C C . THR A 1 175 ? -6.279 -8.903 -31.335 1.00 76.88 175 THR A C 1
ATOM 1417 O O . THR A 1 175 ? -6.854 -9.983 -31.474 1.00 76.88 175 THR A O 1
ATOM 1420 N N . GLY A 1 176 ? -6.855 -7.738 -31.646 1.00 76.94 176 GLY A N 1
ATOM 1421 C CA . GLY A 1 176 ? -8.217 -7.597 -32.180 1.00 76.94 176 GLY A CA 1
ATOM 1422 C C . GLY A 1 176 ? -9.326 -7.411 -31.137 1.00 76.94 176 GLY A C 1
ATOM 1423 O O . GLY A 1 176 ? -10.459 -7.140 -31.525 1.00 76.94 176 GLY A O 1
ATOM 1424 N N . TRP A 1 177 ? -9.027 -7.513 -29.839 1.00 75.56 177 TRP A N 1
ATOM 1425 C CA . TRP A 1 177 ? -9.975 -7.197 -28.767 1.00 75.56 177 TRP A CA 1
ATOM 1426 C C . TRP A 1 177 ? -9.715 -5.793 -28.218 1.00 75.56 177 TRP A C 1
ATOM 1428 O O . TRP A 1 177 ? -8.548 -5.410 -28.084 1.00 75.56 177 TRP A O 1
ATOM 1438 N N . PRO A 1 178 ? -10.772 -5.024 -27.890 1.00 76.00 178 PRO A N 1
ATOM 1439 C CA . PRO A 1 178 ? -10.599 -3.716 -27.277 1.00 76.00 178 PRO A CA 1
ATOM 1440 C C . PRO A 1 178 ? -9.794 -3.861 -25.984 1.00 76.00 178 PRO A C 1
ATOM 1442 O O . PRO A 1 178 ? -10.062 -4.748 -25.171 1.00 76.00 178 PRO A O 1
ATOM 1445 N N . GLY A 1 179 ? -8.784 -3.004 -25.836 1.00 78.38 179 GLY A N 1
ATOM 1446 C CA . GLY A 1 179 ? -8.035 -2.869 -24.595 1.00 78.38 179 GLY A CA 1
ATOM 1447 C C . GLY A 1 179 ? -8.941 -2.445 -23.443 1.00 78.38 179 GLY A C 1
ATOM 1448 O O . GLY A 1 179 ? -10.041 -1.924 -23.647 1.00 78.38 179 GLY A O 1
ATOM 1449 N N . THR A 1 180 ? -8.452 -2.636 -22.224 1.00 81.44 180 THR A N 1
ATOM 1450 C CA . THR A 1 180 ? -9.009 -1.976 -21.043 1.00 81.44 180 THR A CA 1
ATOM 1451 C C . THR A 1 180 ? -7.901 -1.189 -20.363 1.00 81.44 180 THR A C 1
ATOM 1453 O O . THR A 1 180 ? -6.839 -1.748 -20.067 1.00 81.44 180 THR A O 1
ATOM 1456 N N . GLY A 1 181 ? -8.151 0.097 -20.112 1.00 86.44 181 GLY A N 1
ATOM 1457 C CA . GLY A 1 181 ? -7.290 0.911 -19.264 1.00 86.44 181 GLY A CA 1
ATOM 1458 C C . GLY A 1 181 ? -7.355 0.490 -17.798 1.00 86.44 181 GLY A C 1
ATOM 1459 O O . GLY A 1 181 ? -8.022 -0.477 -17.429 1.00 86.44 181 GLY A O 1
ATOM 1460 N N . LEU A 1 182 ? -6.654 1.242 -16.952 1.00 85.44 182 LEU A N 1
ATOM 1461 C CA . LEU A 1 182 ? -6.760 1.112 -15.498 1.00 85.44 182 LEU A CA 1
ATOM 1462 C C . LEU A 1 182 ? -8.174 1.453 -14.984 1.00 85.44 182 LEU A C 1
ATOM 1464 O O . LEU A 1 182 ? -8.641 0.855 -14.019 1.00 85.44 182 LEU A O 1
ATOM 1468 N N . PHE A 1 183 ? -8.831 2.397 -15.651 1.00 85.81 183 PHE A N 1
ATOM 1469 C CA . PHE A 1 183 ? -10.191 2.862 -15.423 1.00 85.81 183 PHE A CA 1
ATOM 1470 C C . PHE A 1 183 ? -11.090 2.472 -16.584 1.00 85.81 183 PHE A C 1
ATOM 1472 O O . PHE A 1 183 ? -10.644 2.287 -17.723 1.00 85.81 183 PHE A O 1
ATOM 1479 N N . TYR A 1 184 ? -12.387 2.410 -16.310 1.00 87.38 184 TYR A N 1
ATOM 1480 C CA . TYR A 1 184 ? -13.356 2.231 -17.375 1.00 87.38 184 TYR A CA 1
ATOM 1481 C C . TYR A 1 184 ? -13.502 3.516 -18.191 1.00 87.38 184 TYR A C 1
ATOM 1483 O O . TYR A 1 184 ? -13.471 4.626 -17.662 1.00 87.38 184 TYR A O 1
ATOM 1491 N N . PHE A 1 185 ? -13.751 3.382 -19.495 1.00 86.88 185 PHE A N 1
ATOM 1492 C CA . PHE A 1 185 ? -13.911 4.539 -20.383 1.00 86.88 185 PHE A CA 1
ATOM 1493 C C . PHE A 1 185 ? -15.035 5.497 -19.933 1.00 86.88 185 PHE A C 1
ATOM 1495 O O . PHE A 1 185 ? -14.948 6.703 -20.151 1.00 86.88 185 PHE A O 1
ATOM 1502 N N . PHE A 1 186 ? -16.093 4.989 -19.289 1.00 88.56 186 PHE A N 1
ATOM 1503 C CA . PHE A 1 186 ? -17.205 5.815 -18.805 1.00 88.56 186 PHE A CA 1
ATOM 1504 C C . PHE A 1 186 ? -16.853 6.618 -17.545 1.00 88.56 186 PHE A C 1
ATOM 1506 O O . PHE A 1 186 ? -17.617 7.499 -17.158 1.00 88.56 186 PHE A O 1
ATOM 1513 N N . GLU A 1 187 ? -15.714 6.343 -16.905 1.00 90.25 187 GLU A N 1
ATOM 1514 C CA . GLU A 1 187 ? -15.228 7.078 -15.734 1.00 90.25 187 GLU A CA 1
ATOM 1515 C C . GLU A 1 187 ? -14.471 8.349 -16.132 1.00 90.25 187 GLU A C 1
ATOM 1517 O O . GLU A 1 187 ? -14.229 9.203 -15.281 1.00 90.25 187 GLU A O 1
ATOM 1522 N N . ILE A 1 188 ? -14.162 8.533 -17.424 1.00 91.38 188 ILE A N 1
ATOM 1523 C CA . ILE A 1 188 ? -13.478 9.725 -17.944 1.00 91.38 188 ILE A CA 1
ATOM 1524 C C . ILE A 1 188 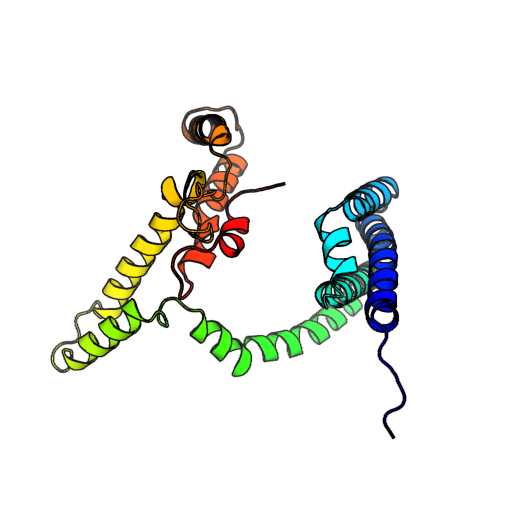? -14.158 11.031 -17.486 1.00 91.38 188 ILE A C 1
ATOM 1526 O O . ILE A 1 188 ? -13.457 11.894 -16.952 1.00 91.38 188 ILE A O 1
ATOM 1530 N N . PRO A 1 189 ? -15.491 11.218 -17.616 1.00 93.62 189 PRO A N 1
ATOM 1531 C CA . PRO A 1 189 ? -16.138 12.449 -17.166 1.00 93.62 189 PRO A CA 1
ATOM 1532 C C . PRO A 1 189 ? -15.986 12.663 -15.658 1.00 93.62 189 PRO A C 1
ATOM 1534 O O . PRO A 1 189 ? -15.696 13.774 -15.223 1.00 93.62 189 PRO A O 1
ATOM 1537 N N . ALA A 1 190 ? -16.129 11.601 -14.861 1.00 91.44 190 ALA A N 1
ATOM 1538 C CA . ALA A 1 190 ? -15.978 11.672 -13.412 1.00 91.44 190 ALA A CA 1
ATOM 1539 C C . ALA A 1 190 ? -14.537 12.020 -13.009 1.00 91.44 190 ALA A C 1
ATOM 1541 O O . ALA A 1 190 ? -14.335 12.842 -12.118 1.00 91.44 190 ALA A O 1
ATOM 1542 N N . PHE A 1 191 ? -13.542 11.462 -13.701 1.00 89.00 191 PHE A N 1
ATOM 1543 C CA . PHE A 1 191 ? -12.129 11.765 -13.492 1.00 89.00 191 PHE A CA 1
ATOM 1544 C C . PHE A 1 191 ? -11.805 13.231 -13.812 1.00 89.00 191 PHE A C 1
ATOM 1546 O O . PHE A 1 191 ? -11.183 13.920 -13.002 1.00 89.00 191 PHE A O 1
ATOM 1553 N N . ILE A 1 192 ? -12.290 13.742 -14.951 1.00 91.31 192 ILE A N 1
ATOM 1554 C CA . ILE A 1 192 ? -12.116 15.148 -15.349 1.00 91.31 192 ILE A CA 1
ATOM 1555 C C . ILE A 1 192 ? -12.790 16.082 -14.342 1.00 91.31 192 ILE A C 1
ATOM 1557 O O . ILE A 1 192 ? -12.178 17.061 -13.916 1.00 91.31 192 ILE A O 1
ATOM 1561 N N . ILE A 1 193 ? -14.021 15.772 -13.920 1.00 92.38 193 ILE A N 1
ATOM 1562 C CA . ILE A 1 193 ? -14.724 16.534 -12.882 1.00 92.38 193 ILE A CA 1
ATOM 1563 C C . ILE A 1 193 ? -13.927 16.491 -11.576 1.00 92.38 193 ILE A C 1
ATOM 1565 O O . ILE A 1 193 ? -13.712 17.535 -10.973 1.00 92.38 193 ILE A O 1
ATOM 1569 N N . GLY A 1 194 ? -13.427 15.328 -11.155 1.00 89.31 194 GLY A N 1
ATOM 1570 C CA . GLY A 1 194 ? -12.623 15.182 -9.940 1.00 89.31 194 GLY A CA 1
ATOM 1571 C C . GLY A 1 194 ? -11.376 16.070 -9.943 1.00 89.31 194 GLY A C 1
ATOM 1572 O O . GLY A 1 194 ? -11.145 16.804 -8.981 1.00 89.31 194 GLY A O 1
ATOM 1573 N N . ILE A 1 195 ? -10.618 16.077 -11.045 1.00 89.38 195 ILE A N 1
ATOM 1574 C CA . ILE A 1 195 ? -9.471 16.980 -11.226 1.00 89.38 195 ILE A CA 1
ATOM 1575 C C . ILE A 1 195 ? -9.929 18.442 -11.223 1.00 89.38 195 ILE A C 1
ATOM 1577 O O . ILE A 1 195 ? -9.329 19.271 -10.536 1.00 89.38 195 ILE A O 1
ATOM 1581 N N . PHE A 1 196 ? -11.005 18.767 -11.944 1.00 91.56 196 PHE A N 1
ATOM 1582 C CA . PHE A 1 196 ? -11.521 20.131 -12.007 1.00 91.56 196 PHE A CA 1
ATOM 1583 C C . PHE A 1 196 ? -11.902 20.654 -10.615 1.00 91.56 196 PHE A C 1
ATOM 1585 O O . PHE A 1 196 ? -11.482 21.737 -10.211 1.00 91.56 196 PHE A O 1
ATOM 1592 N N . LEU A 1 197 ? -12.633 19.852 -9.841 1.00 90.88 197 LEU A N 1
ATOM 1593 C CA . LEU A 1 197 ? -13.038 20.189 -8.483 1.00 90.88 197 LEU A CA 1
ATOM 1594 C C . LEU A 1 197 ? -11.832 20.351 -7.551 1.00 90.88 197 LEU A C 1
ATOM 1596 O O . LEU A 1 197 ? -11.807 21.287 -6.751 1.00 90.88 197 LEU A O 1
ATOM 1600 N N . LEU A 1 198 ? -10.824 19.482 -7.670 1.00 89.50 198 LEU A N 1
ATOM 1601 C CA . LEU A 1 198 ? -9.637 19.506 -6.815 1.00 89.50 198 LEU A CA 1
ATOM 1602 C C . LEU A 1 198 ? -8.795 20.778 -7.001 1.00 89.50 198 LEU A C 1
ATOM 1604 O O . LEU A 1 198 ? -8.302 21.328 -6.013 1.00 89.50 198 LEU A O 1
ATOM 1608 N N . PHE A 1 199 ? -8.621 21.235 -8.245 1.00 89.12 199 PHE A N 1
ATOM 1609 C CA . PHE A 1 199 ? -7.723 22.349 -8.573 1.00 89.12 199 PHE A CA 1
ATOM 1610 C C . PHE A 1 199 ? -8.427 23.697 -8.756 1.00 89.12 199 PHE A C 1
ATOM 1612 O O . PHE A 1 199 ? -7.822 24.727 -8.463 1.00 89.12 199 PHE A O 1
ATOM 1619 N N . PHE A 1 200 ? -9.683 23.711 -9.208 1.00 89.31 200 PHE A N 1
ATOM 1620 C CA . PHE A 1 200 ? -10.368 24.934 -9.645 1.00 89.31 200 PHE A CA 1
ATOM 1621 C C . PHE A 1 200 ? -11.600 25.295 -8.809 1.00 89.31 200 PHE A C 1
ATOM 1623 O O . PHE A 1 200 ? -12.261 26.289 -9.102 1.00 89.31 200 PHE A O 1
ATOM 1630 N N . THR A 1 201 ? -11.912 24.533 -7.755 1.00 86.31 201 THR A N 1
ATOM 1631 C CA . THR A 1 201 ? -13.032 24.846 -6.855 1.00 86.31 201 THR A CA 1
ATOM 1632 C C . THR A 1 201 ? -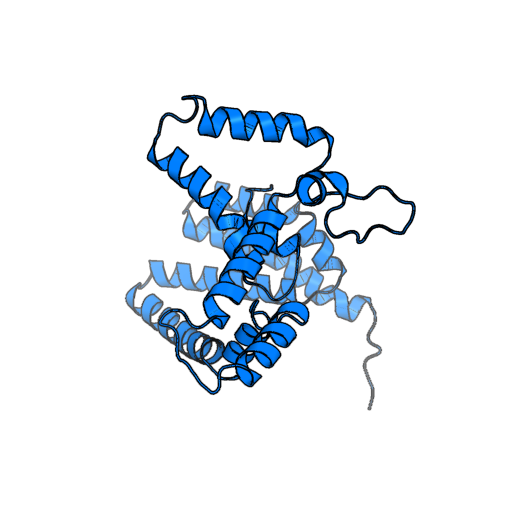12.622 24.845 -5.383 1.00 86.31 201 THR A C 1
ATOM 1634 O O . THR A 1 201 ? -11.582 24.308 -4.999 1.00 86.31 201 THR A O 1
ATOM 1637 N N . GLU A 1 202 ? -13.468 25.431 -4.534 1.00 83.06 202 GLU A N 1
ATOM 1638 C CA . GLU A 1 202 ? -13.297 25.455 -3.073 1.00 83.06 202 GLU A CA 1
ATOM 1639 C C . GLU A 1 202 ? -14.146 24.398 -2.346 1.00 83.06 202 GLU A C 1
ATOM 1641 O O . GLU A 1 202 ? -14.419 24.524 -1.152 1.00 83.06 202 GLU A O 1
ATOM 1646 N N . ILE A 1 203 ? -14.570 23.336 -3.045 1.00 85.81 203 ILE A N 1
ATOM 1647 C CA . ILE A 1 203 ? -15.331 22.238 -2.424 1.00 85.81 203 ILE A CA 1
ATOM 1648 C C . ILE A 1 203 ? -14.543 21.634 -1.254 1.00 85.81 203 ILE A C 1
ATOM 1650 O O . ILE A 1 203 ? -15.095 21.395 -0.178 1.00 85.81 203 ILE A O 1
ATOM 1654 N N . ILE A 1 204 ? -13.233 21.447 -1.433 1.00 83.38 204 ILE A N 1
ATOM 1655 C CA . ILE A 1 204 ? -12.324 21.019 -0.368 1.00 83.38 204 ILE A CA 1
ATOM 1656 C C . ILE A 1 204 ? -11.773 22.269 0.325 1.00 83.38 204 ILE A C 1
ATOM 1658 O O . ILE A 1 204 ? -10.732 22.804 -0.058 1.00 83.38 204 ILE A O 1
ATOM 1662 N N . LYS A 1 205 ? -12.494 22.736 1.351 1.00 84.69 205 LYS A N 1
ATOM 1663 C CA . LYS A 1 205 ? -12.149 23.952 2.112 1.00 84.69 205 LYS A CA 1
ATOM 1664 C C . LYS A 1 205 ? -10.845 23.827 2.903 1.00 84.69 205 LYS A C 1
ATOM 1666 O O . LYS A 1 205 ? -10.129 24.811 3.075 1.00 84.69 205 LYS A O 1
ATOM 1671 N N . ASP A 1 206 ? -10.529 22.631 3.398 1.00 89.94 206 ASP A N 1
ATOM 1672 C CA . ASP A 1 206 ? -9.300 22.413 4.159 1.00 89.94 206 ASP A CA 1
ATOM 1673 C C . ASP A 1 206 ? -8.086 22.325 3.219 1.00 89.94 206 ASP A C 1
ATOM 1675 O O . ASP A 1 206 ? -7.883 21.352 2.487 1.00 89.94 206 ASP A O 1
ATOM 1679 N N . SER A 1 207 ? -7.238 23.353 3.284 1.00 88.06 207 SER A N 1
ATOM 1680 C CA . SER A 1 207 ? -6.001 23.460 2.508 1.00 88.06 207 SER A CA 1
ATOM 1681 C C . SER A 1 207 ? -5.025 22.305 2.768 1.00 88.06 207 SER A C 1
ATOM 1683 O O . SER A 1 207 ? -4.316 21.894 1.849 1.00 88.06 207 SER A O 1
ATOM 1685 N N . LYS A 1 208 ? -4.989 21.741 3.984 1.00 88.88 208 LYS A N 1
ATOM 1686 C CA . LYS A 1 208 ? -4.136 20.585 4.302 1.00 88.88 208 LYS A CA 1
ATOM 1687 C C . LYS A 1 208 ? -4.641 19.333 3.600 1.00 88.88 208 LYS A C 1
ATOM 1689 O O . LYS A 1 208 ? -3.845 18.636 2.980 1.00 88.88 208 LYS A O 1
ATOM 1694 N N . VAL A 1 209 ? -5.952 19.089 3.641 1.00 87.00 209 VAL A N 1
ATOM 1695 C CA . VAL A 1 209 ? -6.585 17.945 2.963 1.00 87.00 209 VAL A CA 1
ATOM 1696 C C . VAL A 1 209 ? -6.398 18.050 1.453 1.00 87.00 209 VAL A C 1
ATOM 1698 O O . VAL A 1 209 ? -5.967 17.091 0.820 1.00 87.00 209 VAL A O 1
ATOM 1701 N N . ARG A 1 210 ? -6.625 19.233 0.871 1.00 88.00 210 ARG A N 1
ATOM 1702 C CA . ARG A 1 210 ? -6.411 19.460 -0.564 1.00 88.00 210 ARG A CA 1
ATOM 1703 C C . ARG A 1 210 ? -4.964 19.182 -0.977 1.00 88.00 210 ARG A C 1
ATOM 1705 O O . ARG A 1 210 ? -4.732 18.463 -1.944 1.00 88.00 210 ARG A O 1
ATOM 1712 N N . LYS A 1 211 ? -3.986 19.708 -0.228 1.00 89.50 211 LYS A N 1
ATOM 1713 C CA . LYS A 1 211 ? -2.558 19.440 -0.473 1.00 89.50 211 LYS A CA 1
ATOM 1714 C C . LYS A 1 211 ? -2.221 17.962 -0.324 1.00 89.50 211 LYS A C 1
ATOM 1716 O O . LYS A 1 211 ? -1.458 17.458 -1.135 1.00 89.50 211 LYS A O 1
ATOM 1721 N N . LEU A 1 212 ? -2.792 17.278 0.667 1.00 89.69 212 LEU A N 1
ATOM 1722 C CA . LEU A 1 212 ? -2.591 15.845 0.870 1.00 89.69 212 LEU A CA 1
ATOM 1723 C C . LEU A 1 212 ? -3.087 15.035 -0.332 1.00 89.69 212 LEU A C 1
ATOM 1725 O O . LEU A 1 212 ? -2.363 14.168 -0.803 1.00 89.69 212 LEU A O 1
ATOM 1729 N N . ILE A 1 213 ? -4.276 15.345 -0.859 1.00 87.06 213 ILE A N 1
ATOM 1730 C CA . ILE A 1 213 ? -4.840 14.656 -2.030 1.00 87.06 213 ILE A CA 1
ATOM 1731 C C . ILE A 1 213 ? -3.977 14.899 -3.270 1.00 87.06 213 ILE A C 1
ATOM 1733 O O . ILE A 1 213 ? -3.631 13.947 -3.959 1.00 87.06 213 ILE A O 1
ATOM 1737 N N . ILE A 1 214 ? -3.581 16.150 -3.534 1.00 88.12 214 ILE A N 1
ATOM 1738 C CA . ILE A 1 214 ? -2.700 16.484 -4.668 1.00 88.12 214 ILE A CA 1
ATOM 1739 C C . ILE A 1 214 ? -1.353 15.772 -4.528 1.00 88.12 214 ILE A C 1
ATOM 1741 O O . ILE A 1 214 ? -0.845 15.194 -5.484 1.00 88.12 214 ILE A O 1
ATOM 1745 N N . PHE A 1 215 ? -0.778 15.800 -3.328 1.00 89.38 215 PHE A N 1
ATOM 1746 C CA . PHE A 1 215 ? 0.485 15.139 -3.040 1.00 89.38 215 PHE A CA 1
ATOM 1747 C C . PHE A 1 215 ? 0.385 13.629 -3.240 1.00 89.38 215 PHE A C 1
ATOM 1749 O O . PHE A 1 215 ? 1.269 13.048 -3.855 1.00 89.38 215 PHE A O 1
ATOM 1756 N N . TRP A 1 216 ? -0.701 12.999 -2.791 1.00 87.00 216 TRP A N 1
ATOM 1757 C CA . TRP A 1 216 ? -0.936 11.574 -3.001 1.00 87.00 216 TRP A CA 1
ATOM 1758 C C . TRP A 1 216 ? -1.113 11.251 -4.488 1.00 87.00 216 TRP A C 1
ATOM 1760 O O . TRP A 1 216 ? -0.452 10.347 -4.989 1.00 87.00 216 TRP A O 1
ATOM 1770 N N . LEU A 1 217 ? -1.910 12.040 -5.213 1.00 86.94 217 LEU A N 1
ATOM 1771 C CA . LEU A 1 217 ? -2.111 11.877 -6.653 1.00 86.94 217 LEU A CA 1
ATOM 1772 C C . LEU A 1 217 ? -0.768 11.905 -7.403 1.00 86.94 217 LEU A C 1
ATOM 1774 O O . LEU A 1 217 ? -0.507 11.032 -8.221 1.00 86.94 217 LEU A O 1
ATOM 1778 N N . LEU A 1 218 ? 0.118 12.853 -7.078 1.00 87.62 218 LEU A N 1
ATOM 1779 C CA . LEU A 1 218 ? 1.436 12.981 -7.714 1.00 87.62 218 LEU A CA 1
ATOM 1780 C C . LEU A 1 218 ? 2.464 11.951 -7.216 1.00 87.62 218 LEU A C 1
ATOM 1782 O O . LEU A 1 218 ? 3.294 11.478 -7.984 1.00 87.62 218 LEU A O 1
ATOM 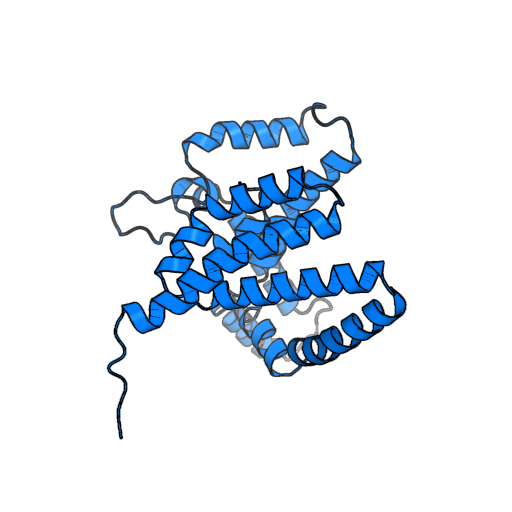1786 N N . LEU A 1 219 ? 2.437 11.573 -5.939 1.00 88.81 219 LEU A N 1
ATOM 1787 C CA . LEU A 1 219 ? 3.344 10.548 -5.417 1.00 88.81 219 LEU A CA 1
ATOM 1788 C C . LEU A 1 219 ? 2.958 9.134 -5.836 1.00 88.81 219 LEU A C 1
ATOM 1790 O O . LEU A 1 219 ? 3.806 8.246 -5.837 1.00 88.81 219 LEU A O 1
ATOM 1794 N N . GLY A 1 220 ? 1.696 8.919 -6.181 1.00 84.62 220 GLY A N 1
ATOM 1795 C CA . GLY A 1 220 ? 1.142 7.633 -6.554 1.00 84.62 220 GLY A CA 1
ATOM 1796 C C . GLY A 1 220 ? 2.008 6.788 -7.486 1.00 84.62 220 GLY A C 1
ATOM 1797 O O . GLY A 1 220 ? 2.422 5.693 -7.091 1.00 84.62 220 GLY A O 1
ATOM 1798 N N . PRO A 1 221 ? 2.330 7.294 -8.691 1.00 88.38 221 PRO A N 1
ATOM 1799 C CA . PRO A 1 221 ? 3.123 6.563 -9.661 1.00 88.38 221 PRO A CA 1
ATOM 1800 C C . PRO A 1 221 ? 4.627 6.713 -9.415 1.00 88.38 221 PRO A C 1
ATOM 1802 O O . PRO A 1 221 ? 5.402 6.115 -10.151 1.00 88.38 221 PRO A O 1
ATOM 1805 N N . LEU A 1 222 ? 5.076 7.463 -8.397 1.00 89.50 222 LEU A N 1
ATOM 1806 C CA . LEU A 1 222 ? 6.502 7.707 -8.147 1.00 89.50 222 LEU A CA 1
ATOM 1807 C C . LEU A 1 222 ? 7.276 6.404 -7.922 1.00 89.50 222 LEU A C 1
ATOM 1809 O O . LEU A 1 222 ? 8.333 6.188 -8.510 1.00 89.50 222 LEU A O 1
ATOM 1813 N N . ALA A 1 223 ? 6.745 5.520 -7.075 1.00 86.56 223 ALA A N 1
ATOM 1814 C CA . ALA A 1 223 ? 7.377 4.231 -6.811 1.00 86.56 223 ALA A CA 1
ATOM 1815 C C . ALA A 1 223 ? 7.344 3.323 -8.052 1.00 86.56 223 ALA A C 1
ATOM 1817 O O . ALA A 1 223 ? 8.304 2.604 -8.321 1.00 86.56 223 ALA A O 1
ATOM 1818 N N . ALA A 1 224 ? 6.255 3.379 -8.824 1.00 87.25 224 ALA A N 1
ATOM 1819 C CA . ALA A 1 224 ? 6.086 2.600 -10.045 1.00 87.25 224 ALA A CA 1
ATOM 1820 C C . ALA A 1 224 ? 7.029 3.069 -11.167 1.00 87.25 224 ALA A C 1
ATOM 1822 O O . ALA A 1 224 ? 7.599 2.241 -11.873 1.00 87.25 224 ALA A O 1
ATOM 1823 N N . SER A 1 225 ? 7.244 4.381 -11.295 1.00 90.75 225 SER A N 1
ATOM 1824 C CA . SER A 1 225 ? 8.092 4.980 -12.327 1.00 90.75 225 SER A CA 1
ATOM 1825 C C . SER A 1 225 ? 9.584 4.785 -12.080 1.00 90.75 225 SER A C 1
ATOM 1827 O O . SER A 1 225 ? 10.365 4.841 -13.024 1.00 90.75 225 SER A O 1
ATOM 1829 N N . LEU A 1 226 ? 9.987 4.525 -10.835 1.00 90.75 226 LEU A N 1
ATOM 1830 C CA . LEU A 1 226 ? 11.366 4.185 -10.468 1.00 90.75 226 LEU A CA 1
ATOM 1831 C C . LEU A 1 226 ? 11.737 2.733 -10.762 1.00 90.75 226 LEU A C 1
ATOM 1833 O O . LEU A 1 226 ? 12.871 2.327 -10.491 1.00 90.75 226 LEU A O 1
ATOM 1837 N N . ALA A 1 227 ? 10.808 1.949 -11.299 1.00 89.19 227 ALA A N 1
ATOM 1838 C CA . ALA A 1 227 ? 11.068 0.564 -11.595 1.00 89.19 227 ALA A CA 1
ATOM 1839 C C . ALA A 1 227 ? 11.587 0.329 -13.025 1.00 89.19 227 ALA A C 1
ATOM 1841 O O . ALA A 1 227 ? 11.468 1.181 -13.905 1.00 89.19 227 ALA A O 1
ATOM 1842 N N . ASN A 1 228 ? 12.185 -0.839 -13.252 1.00 86.62 228 ASN A N 1
ATOM 1843 C CA . ASN A 1 228 ? 12.853 -1.276 -14.484 1.00 86.62 228 ASN A CA 1
ATOM 1844 C C . ASN A 1 228 ? 11.901 -1.736 -15.602 1.00 86.62 228 ASN A C 1
ATOM 1846 O O . ASN A 1 228 ? 12.238 -2.604 -16.401 1.00 86.62 228 ASN A O 1
ATOM 1850 N N . ASN A 1 229 ? 10.682 -1.222 -15.608 1.00 83.25 229 ASN A N 1
ATOM 1851 C CA . ASN A 1 229 ? 9.646 -1.588 -16.551 1.00 83.25 229 ASN A CA 1
ATOM 1852 C C . ASN A 1 229 ? 8.762 -0.372 -16.838 1.00 83.25 229 ASN A C 1
ATOM 1854 O O . ASN A 1 229 ? 8.756 0.580 -16.060 1.00 83.25 229 ASN A O 1
ATOM 1858 N N . ASP A 1 230 ? 8.058 -0.375 -17.968 1.00 81.56 230 ASP A N 1
ATOM 1859 C CA . ASP A 1 230 ? 7.365 0.825 -18.445 1.00 81.56 230 ASP A CA 1
ATOM 1860 C C . ASP A 1 230 ? 6.153 1.195 -17.585 1.00 81.56 230 ASP A C 1
ATOM 1862 O O . ASP A 1 230 ? 6.243 2.052 -16.705 1.00 81.56 230 ASP A O 1
ATOM 1866 N N . GLN A 1 231 ? 5.011 0.554 -17.825 1.00 86.94 231 GLN A N 1
ATOM 1867 C CA . GLN A 1 231 ? 3.759 0.825 -17.127 1.00 86.94 231 GLN A CA 1
ATOM 1868 C C . GLN A 1 231 ? 3.232 -0.461 -16.502 1.00 86.94 231 GLN A C 1
ATOM 1870 O O . GLN A 1 231 ? 3.108 -1.484 -17.173 1.00 86.94 231 GLN A O 1
ATOM 1875 N N . HIS A 1 232 ? 2.890 -0.408 -15.213 1.00 83.81 232 HIS A N 1
ATOM 1876 C CA . HIS A 1 232 ? 2.344 -1.558 -14.495 1.00 83.81 232 HIS A CA 1
ATOM 1877 C C . HIS A 1 232 ? 1.138 -1.183 -13.648 1.00 83.81 232 HIS A C 1
ATOM 1879 O O . HIS A 1 232 ? 1.274 -0.458 -12.663 1.00 83.81 232 HIS A O 1
ATOM 1885 N N . ALA A 1 233 ? -0.018 -1.767 -13.972 1.00 81.00 233 ALA A N 1
ATOM 1886 C CA . ALA A 1 233 ? -1.272 -1.495 -13.272 1.00 81.00 233 ALA A CA 1
ATOM 1887 C C . ALA A 1 233 ? -1.181 -1.802 -11.770 1.00 81.00 233 ALA A C 1
ATOM 1889 O O . ALA A 1 233 ? -1.608 -1.004 -10.945 1.00 81.00 233 ALA A O 1
ATOM 1890 N N . SER A 1 234 ? -0.554 -2.922 -11.391 1.00 76.94 234 SER A N 1
ATOM 1891 C CA . SER A 1 234 ? -0.433 -3.308 -9.979 1.00 76.94 234 SER A CA 1
ATOM 1892 C C . SER A 1 234 ? 0.435 -2.354 -9.156 1.00 76.94 234 SER A C 1
ATOM 1894 O O . SER A 1 234 ? 0.218 -2.214 -7.957 1.00 76.94 234 SER A O 1
ATOM 1896 N N . ARG A 1 235 ? 1.401 -1.676 -9.788 1.00 76.50 235 ARG A N 1
ATOM 1897 C CA . ARG A 1 235 ? 2.261 -0.680 -9.132 1.00 76.50 235 ARG A CA 1
ATOM 1898 C C . ARG A 1 235 ? 1.632 0.709 -9.129 1.00 76.50 235 ARG A C 1
ATOM 1900 O O . ARG A 1 235 ? 1.963 1.505 -8.262 1.00 76.50 235 ARG A O 1
ATOM 1907 N N . SER A 1 236 ? 0.713 0.988 -10.055 1.00 76.44 236 SER A N 1
ATOM 1908 C CA . SER A 1 236 ? -0.049 2.237 -10.082 1.00 76.44 236 SER A CA 1
ATOM 1909 C C . SER A 1 236 ? -1.287 2.214 -9.182 1.00 76.44 236 SER A C 1
ATOM 1911 O O . SER A 1 236 ? -1.856 3.279 -8.956 1.00 76.44 236 SER A O 1
ATOM 1913 N N . LEU A 1 237 ? -1.678 1.060 -8.618 1.00 73.69 237 LEU A N 1
ATOM 1914 C CA . LEU A 1 237 ? -2.794 0.927 -7.660 1.00 73.69 237 LEU A CA 1
ATOM 1915 C C . LEU A 1 237 ? -2.672 1.865 -6.446 1.00 73.69 237 LEU A C 1
ATOM 1917 O O . LEU A 1 237 ? -3.679 2.269 -5.881 1.00 73.69 237 LEU A O 1
ATOM 1921 N N . THR A 1 238 ? -1.457 2.249 -6.051 1.00 72.56 238 THR A N 1
ATOM 1922 C CA . THR A 1 238 ? -1.218 3.183 -4.937 1.00 72.56 238 THR A CA 1
ATOM 1923 C C . THR A 1 238 ? -1.551 4.638 -5.268 1.00 72.56 238 THR A C 1
ATOM 1925 O O . THR A 1 238 ? -1.560 5.481 -4.369 1.00 72.56 238 THR A O 1
ATOM 1928 N N . THR A 1 239 ? -1.791 4.945 -6.545 1.00 72.50 239 THR A N 1
ATOM 1929 C CA . THR A 1 239 ? -1.957 6.312 -7.059 1.00 72.50 239 THR A CA 1
ATOM 1930 C C . THR A 1 239 ? -3.328 6.888 -6.814 1.00 72.50 239 THR A C 1
ATOM 1932 O O . THR A 1 239 ? -3.477 8.101 -6.689 1.00 72.50 239 THR A O 1
ATOM 1935 N N . ILE A 1 240 ? -4.337 6.031 -6.769 1.00 62.53 240 ILE A N 1
ATOM 1936 C CA . ILE A 1 240 ? -5.720 6.460 -6.672 1.00 62.53 240 ILE A CA 1
ATOM 1937 C C . ILE A 1 240 ? -6.353 5.598 -5.588 1.00 62.53 240 ILE A C 1
ATOM 1939 O O . ILE A 1 240 ? -6.107 4.391 -5.568 1.00 62.53 240 ILE A O 1
ATOM 1943 N N . PRO A 1 241 ? -7.122 6.186 -4.659 1.00 51.00 241 PRO A N 1
ATOM 1944 C CA . PRO A 1 241 ? -7.929 5.412 -3.734 1.00 51.00 241 PRO A CA 1
ATOM 1945 C C . PRO A 1 241 ? -9.007 4.698 -4.554 1.00 51.00 241 PRO A C 1
ATOM 1947 O O . PRO A 1 241 ? -10.084 5.233 -4.798 1.00 51.00 241 PRO A O 1
ATOM 1950 N N . ILE A 1 242 ? -8.665 3.522 -5.068 1.00 42.75 242 ILE A N 1
ATOM 1951 C CA . ILE A 1 242 ? -9.603 2.616 -5.717 1.00 42.75 242 ILE A CA 1
ATOM 1952 C C . ILE A 1 242 ? -10.287 1.827 -4.584 1.00 42.75 242 ILE A C 1
ATOM 1954 O O . ILE A 1 242 ? -9.597 1.448 -3.631 1.00 42.75 242 ILE A O 1
ATOM 1958 N N . PRO A 1 243 ? -11.617 1.635 -4.625 1.00 38.78 243 PRO A N 1
ATOM 1959 C CA . PRO A 1 243 ? -12.312 0.721 -3.719 1.00 38.78 243 PRO A CA 1
ATOM 1960 C C . PRO A 1 243 ? -11.825 -0.734 -3.829 1.00 38.78 243 PRO A C 1
ATOM 1962 O O . PRO A 1 243 ? -11.406 -1.158 -4.930 1.00 38.78 243 PRO A O 1
#

Sequence (243 aa):
MTFINISEIGVRFPIAVISVLTIIIVFLLIKEITDREIFGLIGSFSLAISPWQSFYSRFSHDAILGLFLVLIGAYIFFKIIKRNSLFALGVLIVILIPFGKMMLGPEGLTRAKMIFIASDENISYQLHKENENLQGTANLFDNNFVILGNFWAKRYLNYWDPGFLFFNGMNFTRTGWPGTGLFYFFEIPAFIIGIFLLFFTEIIKDSKVRKLIIFWLLLGPLAASLANNDQHASRSLTTIPIP

InterPro domains:
  IPR038731 Glycosyltransferase RgtA/B/C/D-like [PF13231] (7-100)

Radius of gyration: 23.99 Å; Cα contacts (8 Å, |Δi|>4): 216; chains: 1; bounding box: 58×70×61 Å

Solvent-accessible surface area (backbone atoms only — not comparable to full-atom values): 13397 Å² total; per-residue (Å²): 139,88,90,68,87,81,44,76,60,72,63,26,49,63,39,40,52,48,48,57,51,34,34,54,43,45,22,53,33,40,22,66,73,65,77,35,63,67,59,5,52,53,52,18,50,55,50,67,71,29,64,66,58,59,51,42,29,72,66,52,43,68,65,52,59,51,50,36,53,53,48,50,49,48,36,53,47,54,56,35,37,78,75,38,51,68,60,32,51,51,53,51,50,66,55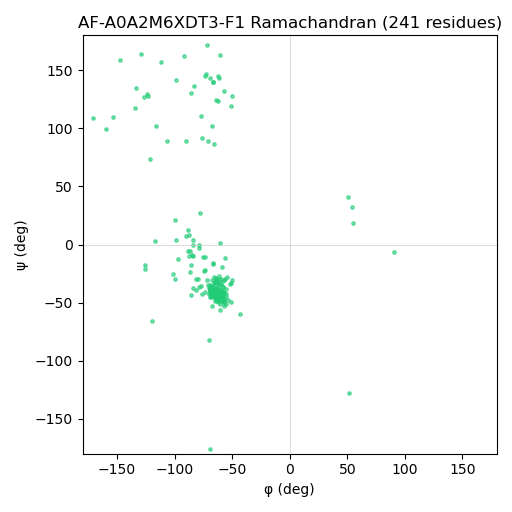,48,51,60,51,49,48,50,50,73,26,72,67,32,47,49,53,52,49,62,43,24,38,73,58,15,72,76,51,36,54,52,49,54,59,49,62,71,71,50,87,82,65,90,53,99,64,55,64,61,58,55,52,51,49,54,52,38,52,53,36,44,54,52,72,70,33,63,53,35,38,33,36,36,36,79,61,83,52,58,91,93,48,82,47,58,20,80,39,58,64,84,47,50,65,57,51,53,49,50,53,45,44,70,76,76,47,70,83,62,71,52,63,66,59,46,50,49,52,54,50,41,50,65,50,16,41,50,70,36,24,48,26,43,54,75,75,53,70,84,47,38,52,71,27,49,97,70,133

Nearest PDB structures (foldseek):
  6wkh-assembly2_B  TM=3.310E-01  e=8.368E+00  Streptomyces sp.
  6wkj-assembly2_B  TM=3.314E-01  e=8.777E+00  Streptomyces sp.

pLDDT: mean 85.06, std 11.53, range [37.12, 97.56]